Protein AF-A0A9E2GAY0-F1 (afdb_monomer_lite)

pLDDT: mean 70.56, std 16.36, range [30.27, 95.06]

Structure (mmCIF, N/CA/C/O backbone):
data_AF-A0A9E2GAY0-F1
#
_entry.id   AF-A0A9E2GAY0-F1
#
loop_
_atom_site.group_PDB
_atom_site.id
_atom_site.type_symbol
_atom_site.label_atom_id
_atom_site.label_alt_id
_atom_site.label_comp_id
_atom_site.label_asym_id
_atom_site.label_entity_id
_atom_site.label_seq_id
_atom_site.pdbx_PDB_ins_code
_atom_site.Cartn_x
_atom_site.Cartn_y
_atom_site.Cartn_z
_atom_site.occupancy
_atom_site.B_iso_or_equiv
_atom_site.auth_seq_id
_atom_site.auth_comp_id
_atom_site.auth_asym_id
_atom_site.auth_atom_id
_atom_site.pdbx_PDB_model_num
ATOM 1 N N . MET A 1 1 ? -40.288 11.867 34.189 1.00 51.69 1 MET A N 1
ATOM 2 C CA . MET A 1 1 ? -40.201 12.337 32.782 1.00 51.69 1 MET A CA 1
ATOM 3 C C . MET A 1 1 ? -38.768 12.477 32.266 1.00 51.69 1 MET A C 1
ATOM 5 O O . MET A 1 1 ? -38.530 12.032 31.152 1.00 51.69 1 MET A O 1
ATOM 9 N N . LEU A 1 2 ? -37.819 13.026 33.040 1.00 51.88 2 LEU A N 1
ATOM 10 C CA . LEU A 1 2 ? -36.421 13.229 32.604 1.00 51.88 2 LEU A CA 1
ATOM 11 C C . LEU A 1 2 ? -35.740 11.944 32.081 1.00 51.88 2 LEU A C 1
ATOM 13 O O . LEU A 1 2 ? -35.127 11.943 31.021 1.00 51.88 2 LEU A O 1
ATOM 17 N N . TYR A 1 3 ? -35.946 10.828 32.785 1.00 45.91 3 TYR A N 1
ATOM 18 C CA . TYR A 1 3 ? -35.336 9.530 32.476 1.00 45.91 3 TYR A CA 1
ATOM 19 C C . TYR A 1 3 ? -35.768 8.950 31.114 1.00 45.91 3 TYR A C 1
ATOM 21 O O . TYR A 1 3 ? -34.952 8.417 30.373 1.00 45.91 3 TYR A O 1
ATOM 29 N N . ARG A 1 4 ? -37.043 9.127 30.728 1.00 50.12 4 ARG A N 1
ATOM 30 C CA . ARG A 1 4 ? -37.559 8.691 29.415 1.00 50.12 4 ARG A CA 1
ATOM 31 C C . ARG A 1 4 ? -36.952 9.497 28.260 1.00 50.12 4 ARG A C 1
ATOM 33 O O . ARG A 1 4 ? -36.669 8.933 27.208 1.00 50.12 4 ARG A O 1
ATOM 40 N N . ARG A 1 5 ? -36.730 10.802 28.461 1.00 54.16 5 ARG A N 1
ATOM 41 C CA . ARG A 1 5 ? -36.107 11.679 27.455 1.00 54.16 5 ARG A CA 1
ATOM 42 C C . ARG A 1 5 ? -34.636 11.317 27.228 1.00 54.16 5 ARG A C 1
ATOM 44 O O . ARG A 1 5 ? -34.222 11.233 26.080 1.00 54.16 5 ARG A O 1
ATOM 51 N N . LEU A 1 6 ? -33.895 11.007 28.295 1.00 51.06 6 LEU A N 1
ATOM 52 C CA . LEU A 1 6 ? -32.496 10.565 28.212 1.00 51.06 6 LEU A CA 1
ATOM 53 C C . LEU A 1 6 ? -32.336 9.248 27.435 1.00 51.06 6 LEU A C 1
ATOM 55 O O . LEU A 1 6 ? -31.468 9.156 26.575 1.00 51.06 6 LEU A O 1
ATOM 59 N N . ILE A 1 7 ? -33.216 8.266 27.667 1.00 56.69 7 ILE A N 1
ATOM 60 C CA . ILE A 1 7 ? -33.215 6.995 26.916 1.00 56.69 7 ILE A CA 1
ATOM 61 C C . ILE A 1 7 ? -33.512 7.224 25.429 1.00 56.69 7 ILE A C 1
ATOM 63 O O . ILE A 1 7 ? -32.891 6.606 24.572 1.00 56.69 7 ILE A O 1
ATOM 67 N N . THR A 1 8 ? -34.441 8.129 25.113 1.00 60.31 8 THR A N 1
ATOM 68 C CA . THR A 1 8 ? -34.811 8.422 23.719 1.00 60.31 8 THR A CA 1
ATOM 69 C C . THR A 1 8 ? -33.647 9.071 22.970 1.00 60.31 8 THR A C 1
ATOM 71 O O . THR A 1 8 ? -33.322 8.643 21.870 1.00 60.31 8 THR A O 1
ATOM 74 N N . ILE A 1 9 ? -32.974 10.048 23.590 1.00 63.06 9 ILE A N 1
ATOM 75 C CA . ILE A 1 9 ? -31.778 10.698 23.030 1.00 63.06 9 ILE A CA 1
ATOM 76 C C . ILE A 1 9 ? -30.658 9.672 22.822 1.00 63.06 9 ILE A C 1
ATOM 78 O O . ILE A 1 9 ? -30.023 9.665 21.775 1.00 63.06 9 ILE A O 1
ATOM 82 N N . PHE A 1 10 ? -30.457 8.766 23.781 1.00 55.72 10 PHE A N 1
ATOM 83 C CA . PHE A 1 10 ? -29.460 7.701 23.685 1.00 55.72 10 PHE A CA 1
ATOM 84 C C . PHE A 1 10 ? -29.708 6.752 22.503 1.00 55.72 10 PHE A C 1
ATOM 86 O O . PHE A 1 10 ? -28.784 6.481 21.740 1.00 55.72 10 PHE A O 1
ATOM 93 N N . ILE A 1 11 ? -30.952 6.297 22.306 1.00 63.28 11 ILE A N 1
ATOM 94 C CA . ILE A 1 11 ? -31.322 5.455 21.156 1.00 63.28 11 ILE A CA 1
ATOM 95 C C . ILE A 1 11 ? -31.074 6.204 19.842 1.00 63.28 11 ILE A C 1
ATOM 97 O O . ILE A 1 11 ? -30.542 5.626 18.898 1.00 63.28 11 ILE A O 1
ATOM 101 N N . LEU A 1 12 ? -31.414 7.492 19.785 1.00 59.03 12 LEU A N 1
ATOM 102 C CA . LEU A 1 12 ? -31.267 8.320 18.585 1.00 59.03 12 LEU A CA 1
ATOM 103 C C . LEU A 1 12 ? -29.792 8.521 18.208 1.00 59.03 12 LEU A C 1
ATOM 105 O O . LEU A 1 12 ? -29.421 8.347 17.051 1.00 59.03 12 LEU A O 1
ATOM 109 N N . VAL A 1 13 ? -28.944 8.794 19.201 1.00 61.97 13 VAL A N 1
ATOM 110 C CA . VAL A 1 13 ? -27.490 8.906 19.029 1.00 61.97 13 VAL A CA 1
ATOM 111 C C . VAL A 1 13 ? -26.893 7.569 18.573 1.00 61.97 13 VAL A C 1
ATOM 113 O O . VAL A 1 13 ? -26.148 7.545 17.600 1.00 61.97 13 VAL A O 1
ATOM 116 N N . MET A 1 14 ? -27.272 6.442 19.190 1.00 52.50 14 MET A N 1
ATOM 117 C CA . MET A 1 14 ? -26.808 5.106 18.773 1.00 52.50 14 MET A CA 1
ATOM 118 C C . MET A 1 14 ? -27.260 4.719 17.360 1.00 52.50 14 MET A C 1
ATOM 120 O O . MET A 1 14 ? -26.500 4.106 16.617 1.00 52.50 14 MET A O 1
ATOM 124 N N . SER A 1 15 ? -28.471 5.110 16.962 1.00 51.78 15 SER A N 1
ATOM 125 C CA . SER A 1 15 ? -28.989 4.858 15.611 1.00 51.78 15 SER A CA 1
ATOM 126 C C . SER A 1 15 ? -28.208 5.646 14.556 1.00 51.78 15 SER A C 1
ATOM 128 O O . SER A 1 15 ? -27.899 5.115 13.494 1.00 51.78 15 SER A O 1
ATOM 130 N N . PHE A 1 16 ? -27.840 6.893 14.866 1.00 53.59 16 PHE A N 1
ATOM 131 C CA . PHE A 1 16 ? -26.993 7.716 14.003 1.00 53.59 16 PHE A CA 1
ATOM 132 C C . PHE A 1 16 ? -25.594 7.105 13.829 1.00 53.59 16 PHE A C 1
ATOM 134 O O . PHE A 1 16 ? -25.075 7.065 12.717 1.00 53.59 16 PHE A O 1
ATOM 141 N N . PHE A 1 17 ? -25.024 6.545 14.901 1.00 50.19 17 PHE A N 1
ATOM 142 C CA . PHE A 1 17 ? -23.744 5.835 14.838 1.00 50.19 17 PHE A CA 1
ATOM 143 C C . PHE A 1 17 ? -23.795 4.568 13.981 1.00 50.19 17 PHE A C 1
ATOM 145 O O . PHE A 1 17 ? -22.869 4.329 13.217 1.00 50.19 17 PHE A O 1
ATOM 152 N N . LEU A 1 18 ? -24.871 3.782 14.063 1.00 47.06 18 LEU A N 1
ATOM 153 C CA . LEU A 1 18 ? -25.029 2.571 13.248 1.00 47.06 18 LEU A CA 1
ATOM 154 C C . LEU A 1 18 ? -25.220 2.881 11.753 1.00 47.06 18 LEU A C 1
ATOM 156 O O . LEU A 1 18 ? -24.772 2.112 10.909 1.00 47.06 18 LEU A O 1
ATOM 160 N N . LEU A 1 19 ? -25.855 4.009 11.418 1.00 46.28 19 LEU A N 1
ATOM 161 C CA . LEU A 1 19 ? -26.076 4.433 10.029 1.00 46.28 19 LEU A CA 1
ATOM 162 C C . LEU A 1 19 ? -24.838 5.078 9.385 1.00 46.28 19 LEU A C 1
ATOM 164 O O . LEU A 1 19 ? -24.673 4.985 8.173 1.00 46.28 19 LEU A O 1
ATOM 168 N N . GLY A 1 20 ? -23.953 5.694 10.175 1.00 41.88 20 GLY A N 1
ATOM 169 C CA . GLY A 1 20 ? -22.720 6.321 9.682 1.00 41.88 20 GLY A CA 1
ATOM 170 C C . GLY A 1 20 ? -21.659 5.343 9.160 1.00 41.88 20 GLY A C 1
ATOM 171 O O . GLY A 1 20 ? -20.671 5.784 8.586 1.00 41.88 20 GLY A O 1
ATOM 172 N N . ILE A 1 21 ? -21.856 4.033 9.341 1.00 42.34 21 ILE A N 1
ATOM 173 C CA . ILE A 1 21 ? -20.918 2.983 8.913 1.00 42.34 21 ILE A CA 1
ATOM 174 C C . ILE A 1 21 ? -21.314 2.361 7.554 1.00 42.34 21 ILE A C 1
ATOM 176 O O . ILE A 1 21 ? -20.741 1.369 7.102 1.00 42.34 21 ILE A O 1
ATOM 180 N N . LEU A 1 22 ? -22.310 2.925 6.867 1.00 33.06 22 LEU A N 1
ATOM 181 C CA . LEU A 1 22 ? -22.667 2.484 5.521 1.00 33.06 22 LEU A CA 1
ATOM 182 C C . LEU A 1 22 ? -21.546 2.862 4.536 1.00 33.06 22 LEU A C 1
ATOM 184 O O . LEU A 1 22 ? -21.340 4.036 4.251 1.00 33.06 22 LEU A O 1
ATOM 188 N N . LYS A 1 23 ? -20.824 1.824 4.084 1.00 36.50 23 LYS A N 1
ATOM 189 C CA . LYS A 1 23 ? -19.821 1.750 3.004 1.00 36.50 23 LYS A CA 1
ATOM 190 C C . LYS A 1 23 ? -19.608 3.052 2.216 1.00 36.50 23 LYS A C 1
ATOM 192 O O . LYS A 1 23 ? -20.452 3.450 1.415 1.00 36.50 23 LYS A O 1
ATOM 197 N N . VAL A 1 24 ? -18.423 3.640 2.378 1.00 36.09 24 VAL A N 1
ATOM 198 C CA . VAL A 1 24 ? -17.858 4.572 1.397 1.00 36.09 24 VAL A CA 1
ATOM 199 C C . VAL A 1 24 ? -17.470 3.731 0.182 1.00 36.09 24 VAL A C 1
ATOM 201 O O . VAL A 1 24 ? -16.548 2.926 0.263 1.00 36.09 24 VAL A O 1
ATOM 204 N N . ASN A 1 25 ? -18.231 3.844 -0.905 1.00 30.27 25 ASN A N 1
ATOM 205 C CA . ASN A 1 25 ? -17.822 3.301 -2.197 1.00 30.27 25 ASN A CA 1
ATOM 206 C C . ASN A 1 25 ? -16.809 4.263 -2.831 1.00 30.27 25 ASN A C 1
ATOM 208 O O . ASN A 1 25 ? -16.970 5.480 -2.709 1.00 30.27 25 ASN A O 1
ATOM 212 N N . ALA A 1 26 ? -15.794 3.706 -3.490 1.00 34.16 26 ALA A N 1
ATOM 213 C CA . ALA A 1 26 ? -14.803 4.455 -4.252 1.00 34.16 26 ALA A CA 1
ATOM 214 C C . ALA A 1 26 ? -15.500 5.288 -5.352 1.00 34.16 26 ALA A C 1
ATOM 216 O O . ALA A 1 26 ? -16.517 4.867 -5.913 1.00 34.16 26 ALA A O 1
ATOM 217 N N . LEU A 1 27 ? -15.047 6.530 -5.538 1.00 33.00 27 LEU A N 1
ATOM 218 C CA . LEU A 1 27 ? -15.767 7.607 -6.234 1.00 33.00 27 LEU A CA 1
ATOM 219 C C . LEU A 1 27 ? -14.969 8.199 -7.407 1.00 33.00 27 LEU A C 1
ATOM 221 O O . LEU A 1 27 ? -15.455 9.168 -7.997 1.00 33.00 27 LEU A O 1
ATOM 225 N N . SER A 1 28 ? -13.781 7.680 -7.743 1.00 40.59 28 SER A N 1
ATOM 226 C CA . SER A 1 28 ? -12.964 8.254 -8.817 1.00 40.59 28 SER A CA 1
ATOM 227 C C . SER A 1 28 ? -12.887 7.344 -10.047 1.00 40.59 28 SER A C 1
ATOM 229 O O . SER A 1 28 ? -13.104 6.139 -10.004 1.00 40.59 28 SER A O 1
ATOM 231 N N . TRP A 1 29 ? -12.667 7.980 -11.194 1.00 39.50 29 TRP A N 1
ATOM 232 C CA . TRP A 1 29 ? -12.460 7.343 -12.495 1.00 39.50 29 TRP A CA 1
ATOM 233 C C . TRP A 1 29 ? -11.067 6.703 -12.600 1.00 39.50 29 TRP A C 1
ATOM 235 O O . TRP A 1 29 ? -10.812 5.956 -13.539 1.00 39.50 29 TRP A O 1
ATOM 245 N N . GLU A 1 30 ? -10.178 6.998 -11.649 1.00 40.22 30 GLU A N 1
ATOM 246 C CA . GLU A 1 30 ? -8.824 6.452 -11.586 1.00 40.22 30 GLU A CA 1
ATOM 247 C C . GLU A 1 30 ? -8.846 4.998 -11.072 1.00 40.22 30 GLU A C 1
ATOM 249 O O . GLU A 1 30 ? -8.009 4.204 -11.487 1.00 40.22 30 GLU A O 1
ATOM 254 N N . ASP A 1 31 ? -9.886 4.615 -10.312 1.00 40.69 31 ASP A N 1
ATOM 255 C CA . ASP A 1 31 ? -10.190 3.240 -9.859 1.00 40.69 31 ASP A CA 1
ATOM 256 C C . ASP A 1 31 ? -10.615 2.287 -11.017 1.00 40.69 31 ASP A C 1
ATOM 258 O O . ASP A 1 31 ? -11.036 1.150 -10.800 1.00 40.69 31 ASP A O 1
ATOM 262 N N . SER A 1 32 ? -10.604 2.770 -12.269 1.00 40.16 32 SER A N 1
ATOM 263 C CA . SER A 1 32 ? -11.084 2.071 -13.475 1.00 40.16 32 SER A CA 1
ATOM 264 C C . SER A 1 32 ? -9.973 1.751 -14.486 1.00 40.16 32 SER A C 1
ATOM 266 O O . SER A 1 32 ? -10.277 1.189 -15.545 1.00 40.16 32 SER A O 1
ATOM 268 N N . LEU A 1 33 ? -8.721 2.135 -14.222 1.00 51.09 33 LEU A N 1
ATOM 269 C CA . LEU A 1 33 ? -7.605 1.867 -15.133 1.00 51.09 33 LEU A CA 1
ATOM 270 C C . LEU A 1 33 ? -7.107 0.430 -14.933 1.00 51.09 33 LEU A C 1
ATOM 272 O O . LEU A 1 33 ? -6.861 -0.002 -13.809 1.00 51.09 33 LEU A O 1
ATOM 276 N N . GLY A 1 34 ? -7.016 -0.331 -16.022 1.00 60.28 34 GLY A N 1
ATOM 277 C CA . GLY A 1 34 ? -6.565 -1.718 -15.983 1.00 60.28 34 GLY A CA 1
ATOM 278 C C . GLY A 1 34 ? -5.049 -1.766 -16.107 1.00 60.28 34 GLY A C 1
ATOM 279 O O . GLY A 1 34 ? -4.517 -1.416 -17.152 1.00 60.28 34 GLY A O 1
ATOM 280 N N . GLY A 1 35 ? -4.347 -2.210 -15.067 1.00 75.69 35 GLY A N 1
ATOM 281 C CA . GLY A 1 35 ? -2.884 -2.276 -15.071 1.00 75.69 35 GLY A CA 1
ATOM 282 C C . GLY A 1 35 ? -2.243 -1.460 -13.951 1.00 75.69 35 GLY A C 1
ATOM 283 O O . GLY A 1 35 ? -2.854 -1.191 -12.920 1.00 75.69 35 GLY A O 1
ATOM 284 N N . ILE A 1 36 ? -0.987 -1.063 -14.160 1.00 83.88 36 ILE A N 1
ATOM 285 C CA . ILE A 1 36 ? -0.199 -0.225 -13.250 1.00 83.88 36 ILE A CA 1
ATOM 286 C C . ILE A 1 36 ? -0.073 1.181 -13.854 1.00 83.88 36 ILE A C 1
ATOM 288 O O . ILE A 1 36 ? 0.743 1.380 -14.762 1.00 83.88 36 ILE A O 1
ATOM 292 N N . PRO A 1 37 ? -0.862 2.164 -13.380 1.00 83.56 37 PRO A N 1
ATOM 293 C CA . PRO A 1 37 ? -0.797 3.533 -13.875 1.00 83.56 37 PRO A CA 1
ATOM 294 C C . PRO A 1 37 ? 0.318 4.345 -13.197 1.00 83.56 37 PRO A C 1
ATOM 296 O O . PRO A 1 37 ? 0.505 4.298 -11.979 1.00 83.56 37 PRO A O 1
ATOM 299 N N . VAL A 1 38 ? 1.018 5.161 -13.985 1.00 83.69 38 VAL A N 1
ATOM 300 C CA . VAL A 1 38 ? 1.992 6.163 -13.533 1.00 83.69 38 VAL A CA 1
ATOM 301 C C . VAL A 1 38 ? 1.569 7.535 -14.040 1.00 83.69 38 VAL A C 1
ATOM 303 O O . VAL A 1 38 ? 1.634 7.811 -15.236 1.00 83.69 38 VAL A O 1
ATOM 306 N N . ILE A 1 39 ? 1.151 8.408 -13.131 1.00 83.50 39 ILE A N 1
ATOM 307 C CA . ILE A 1 39 ? 0.637 9.746 -13.416 1.00 83.50 39 ILE A CA 1
ATOM 308 C C . ILE A 1 39 ? 1.794 10.749 -13.486 1.00 83.50 39 ILE A C 1
ATOM 310 O O . ILE A 1 39 ? 2.576 10.912 -12.555 1.00 83.50 39 ILE A O 1
ATOM 314 N N . ILE A 1 40 ? 1.882 11.480 -14.586 1.00 82.56 40 ILE A N 1
ATOM 315 C CA . ILE A 1 40 ? 2.839 12.554 -14.829 1.00 82.56 40 ILE A CA 1
ATOM 316 C C . ILE A 1 40 ? 2.267 13.863 -14.275 1.00 82.56 40 ILE A C 1
ATOM 318 O O . ILE A 1 40 ? 1.349 14.450 -14.851 1.00 82.56 40 ILE A O 1
ATOM 322 N N . THR A 1 41 ? 2.828 14.357 -13.173 1.00 79.19 41 THR A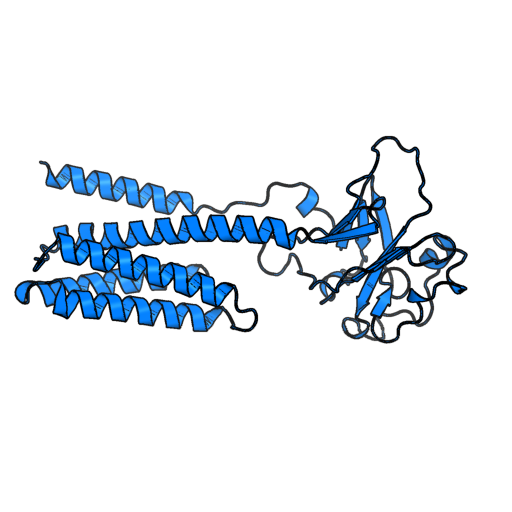 N 1
ATOM 323 C CA . THR A 1 41 ? 2.279 15.506 -12.422 1.00 79.19 41 THR A CA 1
ATOM 324 C C . THR A 1 41 ? 2.393 16.838 -13.159 1.00 79.19 41 THR A C 1
ATOM 326 O O . THR A 1 41 ? 1.545 17.712 -12.996 1.00 79.19 41 THR A O 1
ATOM 329 N N . ASN A 1 42 ? 3.419 16.985 -13.997 1.00 72.12 42 ASN A N 1
ATOM 330 C CA . ASN A 1 42 ? 3.733 18.220 -14.722 1.00 72.12 42 ASN A CA 1
ATOM 331 C C . ASN A 1 42 ? 3.385 18.155 -16.213 1.00 72.12 42 ASN A C 1
ATOM 333 O O . ASN A 1 42 ? 3.956 18.869 -17.036 1.00 72.12 42 ASN A O 1
ATOM 337 N N . CYS A 1 43 ? 2.452 17.286 -16.577 1.00 69.81 43 CYS A N 1
ATOM 338 C CA . CYS A 1 43 ? 2.005 17.154 -17.949 1.00 69.81 43 CYS A CA 1
ATOM 339 C C . CYS A 1 43 ? 1.219 18.402 -18.390 1.00 69.81 43 CYS A C 1
ATOM 341 O O . CYS A 1 43 ? 0.187 18.757 -17.818 1.00 69.81 43 CYS A O 1
ATOM 343 N N . LEU A 1 44 ? 1.714 19.091 -19.420 1.00 60.31 44 LEU A N 1
ATOM 344 C CA . LEU A 1 44 ? 0.989 20.184 -20.059 1.00 60.31 44 LEU A CA 1
ATOM 345 C C . LEU A 1 44 ? -0.093 19.583 -20.964 1.00 60.31 44 LEU A C 1
ATOM 347 O O . LEU A 1 44 ? 0.209 18.933 -21.961 1.00 60.31 44 LEU A O 1
ATOM 351 N N . SER A 1 45 ? -1.361 19.850 -20.648 1.00 52.06 45 SER A N 1
ATOM 352 C CA . SER A 1 45 ? -2.557 19.358 -21.356 1.00 52.06 45 SER A CA 1
ATOM 353 C C . SER A 1 45 ? -2.671 19.774 -22.834 1.00 52.06 45 SER A C 1
ATOM 355 O O . SER A 1 45 ? -3.597 19.359 -23.524 1.00 52.06 45 SER A O 1
ATOM 357 N N . ASN A 1 46 ? -1.716 20.552 -23.347 1.00 45.06 46 ASN A N 1
ATOM 358 C CA . ASN A 1 46 ? -1.639 20.993 -24.734 1.00 45.06 46 ASN A CA 1
ATOM 359 C C . ASN A 1 46 ? -0.312 20.556 -25.365 1.00 45.06 46 ASN A C 1
ATOM 361 O O . ASN A 1 46 ? 0.536 21.407 -25.583 1.00 45.06 46 ASN A O 1
ATOM 365 N N . GLY A 1 47 ? -0.136 19.256 -25.631 1.00 43.41 47 GLY A N 1
ATOM 366 C CA . GLY A 1 47 ? 0.638 18.655 -26.740 1.00 43.41 47 GLY A CA 1
ATOM 367 C C . GLY A 1 47 ? 1.984 19.239 -27.215 1.00 43.41 47 GLY A C 1
ATOM 368 O O . GLY A 1 47 ? 2.420 18.879 -28.303 1.00 43.41 47 GLY A O 1
ATOM 369 N N . SER A 1 48 ? 2.644 20.128 -26.481 1.00 42.00 48 SER A N 1
ATOM 370 C CA . SER A 1 48 ? 3.882 20.788 -26.891 1.00 42.00 48 SER A CA 1
ATOM 371 C C . SER A 1 48 ? 4.771 21.002 -25.673 1.00 42.00 48 SER A C 1
ATOM 373 O O . SER A 1 48 ? 4.767 22.061 -25.052 1.00 42.00 48 SER A O 1
ATOM 375 N N . ASP A 1 49 ? 5.426 19.923 -25.275 1.00 44.25 49 ASP A N 1
ATOM 376 C CA . ASP A 1 49 ? 6.876 19.870 -25.115 1.00 44.25 49 ASP A CA 1
ATOM 377 C C . ASP A 1 49 ? 7.207 18.401 -24.830 1.00 44.25 49 ASP A C 1
ATOM 379 O O . ASP A 1 49 ? 7.073 17.906 -23.710 1.00 44.25 49 ASP A O 1
ATOM 383 N N . GLU A 1 50 ? 7.556 17.676 -25.899 1.00 53.84 50 GLU A N 1
ATOM 384 C CA . GLU A 1 50 ? 8.266 16.398 -25.824 1.00 53.84 50 GLU A CA 1
ATOM 385 C C . GLU A 1 50 ? 9.619 16.673 -25.167 1.00 53.84 50 GLU A C 1
ATOM 387 O O . GLU A 1 50 ? 10.634 16.882 -25.830 1.00 53.84 50 GLU A O 1
ATOM 392 N N . GLN A 1 51 ? 9.641 16.722 -23.839 1.00 62.72 51 GLN A N 1
ATOM 393 C CA . GLN A 1 51 ? 10.877 16.400 -23.157 1.00 62.72 51 GLN A CA 1
ATOM 394 C C . GLN A 1 51 ? 11.212 14.958 -23.538 1.00 62.72 51 GLN A C 1
ATOM 396 O O . GLN A 1 51 ? 10.347 14.082 -23.458 1.00 62.72 51 GLN A O 1
ATOM 401 N N . ASP A 1 52 ? 12.446 14.740 -23.990 1.00 76.94 52 ASP A N 1
ATOM 402 C CA . ASP A 1 52 ? 13.001 13.419 -24.271 1.00 76.94 52 ASP A CA 1
ATOM 403 C C . ASP A 1 52 ? 13.230 12.661 -22.956 1.00 76.94 52 ASP A C 1
ATOM 405 O O . ASP A 1 52 ? 14.355 12.433 -22.525 1.00 76.94 52 ASP A O 1
ATOM 409 N N . ILE A 1 53 ? 12.139 12.404 -22.241 1.00 82.62 53 ILE A N 1
ATOM 410 C CA . ILE A 1 53 ? 12.122 11.822 -20.913 1.00 82.62 53 ILE A CA 1
ATOM 411 C C . ILE A 1 53 ? 10.990 10.806 -20.871 1.00 82.62 53 ILE A C 1
ATOM 413 O O . ILE A 1 53 ? 9.808 11.118 -21.048 1.00 82.62 53 ILE A O 1
ATOM 417 N N . HIS A 1 54 ? 11.379 9.583 -20.564 1.00 87.31 54 HIS A N 1
ATOM 418 C CA . HIS A 1 54 ? 10.539 8.410 -20.467 1.00 87.31 54 HIS A CA 1
ATOM 419 C C . HIS A 1 54 ? 10.549 7.903 -19.033 1.00 87.31 54 HIS A C 1
ATOM 421 O O . HIS A 1 54 ? 11.472 8.166 -18.259 1.00 87.31 54 HIS A O 1
ATOM 427 N N . VAL A 1 55 ? 9.506 7.165 -18.682 1.00 89.44 55 VAL A N 1
ATOM 428 C CA . VAL A 1 55 ? 9.441 6.416 -17.430 1.00 89.44 55 VAL A CA 1
ATOM 429 C C . VAL A 1 55 ? 9.400 4.950 -17.812 1.00 89.44 55 VAL A C 1
ATOM 431 O O . VAL A 1 55 ? 8.633 4.615 -18.702 1.00 89.44 55 VAL A O 1
ATOM 434 N N . GLU A 1 56 ? 10.194 4.111 -17.157 1.00 92.31 56 GLU A N 1
ATOM 435 C CA . GLU A 1 56 ? 10.185 2.652 -17.293 1.00 92.31 56 GLU A CA 1
ATOM 436 C C . GLU A 1 56 ? 9.713 2.013 -15.985 1.00 92.31 56 GLU A C 1
ATOM 438 O O . GLU A 1 56 ? 10.095 2.464 -14.898 1.00 92.31 56 GLU A O 1
ATOM 443 N N . LEU A 1 57 ? 8.919 0.945 -16.088 1.00 93.31 57 LEU A N 1
ATOM 444 C CA . LEU A 1 57 ? 8.491 0.126 -14.956 1.00 93.31 57 LEU A CA 1
ATOM 445 C C . LEU A 1 57 ? 9.387 -1.113 -14.826 1.00 93.31 57 LEU A C 1
ATOM 447 O O . LEU A 1 57 ? 9.352 -2.018 -15.659 1.00 93.31 57 LEU A O 1
ATOM 451 N N . MET A 1 58 ? 10.133 -1.184 -13.728 1.00 95.06 58 MET A N 1
ATOM 452 C CA . MET A 1 58 ? 10.944 -2.333 -13.338 1.00 95.06 58 MET A CA 1
ATOM 453 C C . MET A 1 58 ? 10.207 -3.179 -12.296 1.00 95.06 58 MET A C 1
ATOM 455 O O . MET A 1 58 ? 9.655 -2.654 -11.325 1.00 95.06 58 MET A O 1
ATOM 459 N N . VAL A 1 59 ? 10.237 -4.494 -12.483 1.00 93.81 59 VAL A N 1
ATOM 460 C CA . VAL A 1 59 ? 9.573 -5.502 -11.642 1.00 93.81 59 VAL A CA 1
ATOM 461 C C . VAL A 1 59 ? 10.553 -6.610 -11.276 1.00 93.81 59 VAL A C 1
ATOM 463 O O . VAL A 1 59 ? 11.570 -6.792 -11.949 1.00 93.81 59 VAL A O 1
ATOM 466 N N . LEU A 1 60 ? 10.266 -7.377 -10.226 1.00 93.44 60 LEU A N 1
ATOM 467 C CA . LEU A 1 60 ? 11.113 -8.510 -9.866 1.00 93.44 60 LEU A CA 1
ATOM 468 C C . LEU A 1 60 ? 10.933 -9.653 -10.860 1.00 93.44 60 LEU A C 1
ATOM 470 O O . LEU A 1 60 ? 9.825 -10.121 -11.111 1.00 93.44 60 LEU A O 1
ATOM 474 N N . LYS A 1 61 ? 12.046 -10.189 -11.360 1.00 92.88 61 LYS A N 1
ATOM 475 C CA . LYS A 1 61 ? 12.032 -11.378 -12.217 1.00 92.88 61 LYS A CA 1
ATOM 476 C C . LYS A 1 61 ? 11.412 -12.591 -11.517 1.00 92.88 61 LYS A C 1
ATOM 478 O O . LYS A 1 61 ? 10.825 -13.441 -12.174 1.00 92.88 61 LYS A O 1
ATOM 483 N N . SER A 1 62 ? 11.555 -12.672 -10.192 1.00 92.69 62 SER A N 1
ATOM 484 C CA . SER A 1 62 ? 11.020 -13.757 -9.362 1.00 92.69 62 SER A CA 1
ATOM 485 C C . SER A 1 62 ? 9.500 -13.761 -9.227 1.00 92.69 62 SER A C 1
ATOM 487 O O . SER A 1 62 ? 8.964 -14.775 -8.785 1.00 92.69 62 SER A O 1
ATOM 489 N N . ASP A 1 63 ? 8.829 -12.657 -9.565 1.00 89.50 63 ASP A N 1
ATOM 490 C CA . ASP A 1 63 ? 7.365 -12.570 -9.514 1.00 89.50 63 ASP A CA 1
ATOM 491 C C . ASP A 1 63 ? 6.709 -13.356 -10.664 1.00 89.50 63 ASP A C 1
ATOM 493 O O . ASP A 1 63 ? 5.524 -13.655 -10.593 1.00 89.50 63 ASP A O 1
ATOM 497 N N . PHE A 1 64 ? 7.484 -13.753 -11.682 1.00 90.00 64 PHE A N 1
ATOM 498 C CA . PHE A 1 64 ? 6.992 -14.436 -12.876 1.00 90.00 64 PHE A CA 1
ATOM 499 C C . PHE A 1 64 ? 7.621 -15.816 -13.052 1.00 90.00 64 PHE A C 1
ATOM 501 O O . PHE A 1 64 ? 8.789 -16.067 -12.731 1.00 90.00 64 PHE A O 1
ATOM 508 N N . SER A 1 65 ? 6.856 -16.718 -13.648 1.00 88.44 65 SER A N 1
ATOM 509 C CA . SER A 1 65 ? 7.370 -17.983 -14.158 1.00 88.44 65 SER A CA 1
ATOM 510 C C . SER A 1 65 ? 8.194 -17.779 -15.440 1.00 88.44 65 SER A C 1
ATOM 512 O O . SER A 1 65 ? 8.027 -16.820 -16.193 1.00 88.44 65 SER A O 1
ATOM 514 N N . ASN A 1 66 ? 9.113 -18.708 -15.729 1.00 85.31 66 ASN A N 1
ATOM 515 C CA . ASN A 1 66 ? 9.976 -18.605 -16.915 1.00 85.31 66 ASN A CA 1
ATOM 516 C C . ASN A 1 66 ? 9.188 -18.612 -18.238 1.00 85.31 66 ASN A C 1
ATOM 518 O O . ASN A 1 66 ? 9.693 -18.130 -19.251 1.00 85.31 66 ASN A O 1
ATOM 522 N N . ASP A 1 67 ? 7.990 -19.191 -18.263 1.00 88.38 67 ASP A N 1
ATOM 523 C CA . ASP A 1 67 ? 7.109 -19.216 -19.425 1.00 88.38 67 ASP A CA 1
ATOM 524 C C . ASP A 1 67 ? 6.288 -17.934 -19.608 1.00 88.38 67 ASP A C 1
ATOM 526 O O . ASP A 1 67 ? 5.827 -17.698 -20.725 1.00 88.38 67 ASP A O 1
ATOM 530 N N . GLU A 1 68 ? 6.199 -17.064 -18.604 1.00 90.06 68 GLU A N 1
ATOM 531 C CA . GLU A 1 68 ? 5.614 -15.714 -18.705 1.00 90.06 68 GLU A CA 1
ATOM 532 C C . GLU A 1 68 ? 6.649 -14.661 -19.140 1.00 90.06 68 GLU A C 1
ATOM 534 O O . GLU A 1 68 ? 6.297 -13.578 -19.611 1.00 90.06 68 GLU A O 1
ATOM 539 N N . LEU A 1 69 ? 7.939 -15.000 -19.059 1.00 90.38 69 LEU A N 1
ATOM 540 C CA . LEU A 1 69 ? 9.046 -14.131 -19.443 1.00 90.38 69 LEU A CA 1
ATOM 541 C C . LEU A 1 69 ? 9.553 -14.418 -20.859 1.00 90.38 69 LEU A C 1
ATOM 543 O O . LEU A 1 69 ? 9.668 -15.558 -21.319 1.00 90.38 69 LEU A O 1
ATOM 547 N N . SER A 1 70 ? 9.903 -13.353 -21.565 1.00 88.38 70 SER A N 1
ATOM 548 C CA . SER A 1 70 ? 10.589 -13.410 -22.850 1.00 88.38 70 SER A CA 1
ATOM 549 C C . SER A 1 70 ? 12.092 -13.558 -22.627 1.00 88.38 70 SER A C 1
ATOM 551 O O . SER A 1 70 ? 12.696 -12.848 -21.829 1.00 88.38 70 SER A O 1
ATOM 553 N N . THR A 1 71 ? 12.733 -14.455 -23.377 1.00 84.81 71 THR A N 1
ATOM 554 C CA . THR A 1 71 ? 14.197 -14.642 -23.334 1.00 84.81 71 THR A CA 1
ATOM 555 C C . THR A 1 71 ? 14.966 -13.533 -24.056 1.00 84.81 71 THR A C 1
ATOM 557 O O . THR A 1 71 ? 16.191 -13.483 -24.000 1.00 84.81 71 THR A O 1
ATOM 560 N N . THR A 1 72 ? 14.255 -12.675 -24.782 1.00 89.31 72 THR A N 1
ATOM 561 C CA . THR A 1 72 ? 14.771 -11.517 -25.513 1.00 89.31 72 THR A CA 1
ATOM 562 C C . THR A 1 72 ? 13.791 -10.363 -25.355 1.00 89.31 72 THR A C 1
ATOM 564 O O . THR A 1 72 ? 12.592 -10.614 -25.248 1.00 89.31 72 THR A O 1
ATOM 567 N N . ILE A 1 73 ? 14.284 -9.125 -25.431 1.00 90.44 73 ILE A N 1
ATOM 568 C CA . ILE A 1 73 ? 13.445 -7.918 -25.461 1.00 90.44 73 ILE A CA 1
ATOM 569 C C . ILE A 1 73 ? 12.400 -8.049 -26.576 1.00 90.44 73 ILE A C 1
ATOM 571 O O . ILE A 1 73 ? 12.748 -8.430 -27.704 1.00 90.44 73 ILE A O 1
ATOM 575 N N . ASN A 1 74 ? 11.135 -7.774 -26.258 1.00 88.81 74 ASN A N 1
ATOM 576 C CA . ASN A 1 74 ? 10.044 -7.891 -27.219 1.00 88.81 74 ASN A CA 1
ATOM 577 C C . ASN A 1 74 ? 10.108 -6.803 -28.310 1.00 88.81 74 ASN A C 1
ATOM 579 O O . ASN A 1 74 ? 10.733 -5.757 -28.151 1.00 88.81 74 ASN A O 1
ATOM 583 N N . GLU A 1 75 ? 9.479 -7.065 -29.457 1.00 89.62 75 GLU A N 1
ATOM 584 C CA . GLU A 1 75 ? 9.571 -6.179 -30.628 1.00 89.62 75 GLU A CA 1
ATOM 585 C C . GLU A 1 75 ? 8.893 -4.821 -30.416 1.00 89.62 75 GLU A C 1
ATOM 587 O O . GLU A 1 75 ? 9.355 -3.821 -30.960 1.00 89.62 75 GLU A O 1
ATOM 592 N N . ASN A 1 76 ? 7.832 -4.757 -29.607 1.00 87.69 76 ASN A N 1
ATOM 593 C CA . ASN A 1 76 ? 7.148 -3.497 -29.317 1.00 87.69 76 ASN A CA 1
ATOM 594 C C . ASN A 1 76 ? 8.086 -2.534 -28.587 1.00 87.69 76 ASN A C 1
ATOM 596 O O . ASN A 1 76 ? 8.230 -1.393 -29.019 1.00 87.69 76 ASN A O 1
ATOM 600 N N . TYR A 1 77 ? 8.812 -3.021 -27.579 1.00 90.50 77 TYR A N 1
ATOM 601 C CA . TYR A 1 77 ? 9.829 -2.246 -26.879 1.00 90.50 77 TYR A CA 1
ATOM 602 C C . TYR A 1 77 ? 10.919 -1.745 -27.831 1.00 90.50 77 TYR A C 1
ATOM 604 O O . TYR A 1 77 ? 11.244 -0.563 -27.818 1.00 90.50 77 TYR A O 1
ATOM 612 N N . LYS A 1 78 ? 11.455 -2.609 -28.708 1.00 91.81 78 LYS A N 1
ATOM 613 C CA . LYS A 1 78 ? 12.493 -2.212 -29.683 1.00 91.81 78 LYS A CA 1
ATOM 614 C C . LYS A 1 78 ? 12.015 -1.129 -30.646 1.00 91.81 78 LYS A C 1
ATOM 616 O O . LYS A 1 78 ? 12.793 -0.261 -31.029 1.00 91.81 78 LYS A O 1
ATOM 621 N N . ASN A 1 79 ? 10.749 -1.199 -31.050 1.00 88.94 79 ASN A N 1
ATOM 622 C CA . ASN A 1 79 ? 10.145 -0.211 -31.936 1.00 88.94 79 ASN A CA 1
ATOM 623 C C . ASN A 1 79 ? 9.904 1.123 -31.218 1.00 88.94 79 ASN A C 1
ATOM 625 O O . ASN A 1 79 ? 10.049 2.172 -31.840 1.00 88.94 79 ASN A O 1
ATOM 629 N N . THR A 1 80 ? 9.548 1.088 -29.930 1.00 86.81 80 THR A N 1
ATOM 630 C CA . THR A 1 80 ? 9.382 2.288 -29.098 1.00 86.81 80 THR A CA 1
ATOM 631 C C . THR A 1 80 ? 10.729 2.932 -28.759 1.00 86.81 80 THR A C 1
ATOM 633 O O . THR A 1 80 ? 10.843 4.153 -28.806 1.00 86.81 80 THR A O 1
ATOM 636 N N . TYR A 1 81 ? 11.750 2.121 -28.477 1.00 89.50 81 TYR A N 1
ATOM 637 C CA . TYR A 1 81 ? 13.069 2.547 -28.012 1.00 89.50 81 TYR A CA 1
ATOM 638 C C . TYR A 1 81 ? 14.181 1.962 -28.896 1.00 89.50 81 TYR A C 1
ATOM 640 O O . TYR A 1 81 ? 14.792 0.955 -28.535 1.00 89.50 81 TYR A O 1
ATOM 648 N N . PRO A 1 82 ? 14.483 2.568 -30.060 1.00 87.62 82 PRO A N 1
ATOM 649 C CA . PRO A 1 82 ? 15.435 2.010 -31.026 1.00 87.62 82 PRO A CA 1
ATOM 650 C C . PRO A 1 82 ? 16.863 1.855 -30.489 1.00 87.62 82 PRO A C 1
ATOM 652 O O . PRO A 1 82 ? 17.615 1.003 -30.964 1.00 87.62 82 PRO A O 1
ATOM 655 N N . GLU A 1 83 ? 17.235 2.660 -29.493 1.00 89.31 83 GLU A N 1
ATOM 656 C CA . GLU A 1 83 ? 18.565 2.653 -28.881 1.00 89.31 83 GLU A CA 1
ATOM 657 C C . GLU A 1 83 ? 18.677 1.711 -27.675 1.00 89.31 83 GLU A C 1
ATOM 659 O O . GLU A 1 83 ? 19.718 1.678 -27.033 1.00 89.31 83 GLU A O 1
ATOM 664 N N . TYR A 1 84 ? 17.671 0.868 -27.405 1.00 89.94 84 TYR A N 1
ATOM 665 C CA . TYR A 1 84 ? 17.608 -0.013 -26.226 1.00 89.94 84 TYR A CA 1
ATOM 666 C C . TYR A 1 84 ? 18.891 -0.804 -25.905 1.00 89.94 84 TYR A C 1
ATOM 668 O O . TYR A 1 84 ? 19.121 -1.189 -24.761 1.00 89.94 84 TYR A O 1
ATOM 676 N N . ALA A 1 85 ? 19.732 -1.087 -26.902 1.00 88.75 85 ALA A N 1
ATOM 677 C CA . ALA A 1 85 ? 20.996 -1.790 -26.714 1.00 88.75 85 ALA A CA 1
ATOM 678 C C . ALA A 1 85 ? 22.022 -1.009 -25.863 1.00 88.75 85 ALA A C 1
ATOM 680 O O . ALA A 1 85 ? 22.911 -1.638 -25.285 1.00 88.75 85 ALA A O 1
ATOM 681 N N . SER A 1 86 ? 21.926 0.324 -25.776 1.00 86.56 86 SER A N 1
ATOM 682 C CA . SER A 1 86 ? 22.772 1.158 -24.906 1.00 86.56 86 SER A CA 1
ATOM 683 C C . SER A 1 86 ? 22.253 1.246 -23.467 1.00 86.56 86 SER A C 1
ATOM 685 O O . SER A 1 86 ? 22.972 1.727 -22.590 1.00 86.56 86 SER A O 1
ATOM 687 N N . TYR A 1 87 ? 21.032 0.774 -23.196 1.00 91.94 87 TYR A N 1
ATOM 688 C CA . TYR A 1 87 ? 20.343 1.042 -21.938 1.00 91.94 87 TYR A CA 1
ATOM 689 C C . TYR A 1 87 ? 20.877 0.139 -20.827 1.00 91.94 87 TYR A C 1
ATOM 691 O O . TYR A 1 87 ? 20.680 -1.079 -20.816 1.00 91.94 87 TYR A O 1
ATOM 699 N N . THR A 1 88 ? 21.554 0.743 -19.855 1.00 88.38 88 THR A N 1
ATOM 700 C CA . THR A 1 88 ? 22.208 0.017 -18.755 1.00 88.38 88 THR A CA 1
ATOM 701 C C . THR A 1 88 ? 21.210 -0.610 -17.784 1.00 88.38 88 THR A C 1
ATOM 703 O O . THR A 1 88 ? 21.474 -1.681 -17.243 1.00 88.38 88 THR A O 1
ATOM 706 N N . HIS A 1 89 ? 20.038 0.003 -17.605 1.00 87.56 89 HIS A N 1
ATOM 707 C CA . HIS A 1 89 ? 18.986 -0.500 -16.721 1.00 87.56 89 HIS A CA 1
ATOM 708 C C . HIS A 1 89 ? 18.332 -1.803 -17.213 1.00 87.56 89 HIS A C 1
ATOM 710 O O . HIS A 1 89 ? 17.661 -2.470 -16.438 1.00 87.56 89 HIS A O 1
ATOM 716 N N . LEU A 1 90 ? 18.550 -2.205 -18.472 1.00 90.25 90 LEU A N 1
ATOM 717 C CA . LEU A 1 90 ? 18.065 -3.484 -19.009 1.00 90.25 90 LEU A CA 1
ATOM 718 C C . LEU A 1 90 ? 19.010 -4.665 -18.727 1.00 90.25 90 LEU A C 1
ATOM 720 O O . LEU A 1 90 ? 18.701 -5.792 -19.117 1.00 90.25 90 LEU A O 1
ATOM 724 N N . GLN A 1 91 ? 20.161 -4.413 -18.094 1.00 83.38 91 GLN A N 1
ATOM 725 C CA . GLN A 1 91 ? 21.203 -5.409 -17.804 1.00 83.38 91 GLN A CA 1
ATOM 726 C C . GLN A 1 91 ? 21.147 -5.940 -16.360 1.00 83.38 91 GLN A C 1
ATOM 728 O O . GLN A 1 91 ? 22.085 -6.592 -15.906 1.00 83.38 91 GLN A O 1
ATOM 733 N N . THR A 1 92 ? 20.086 -5.635 -15.614 1.00 74.25 92 THR A N 1
ATOM 734 C CA . THR A 1 92 ? 19.899 -6.077 -14.228 1.00 74.25 92 THR A CA 1
ATOM 735 C C . THR A 1 92 ? 19.400 -7.525 -14.160 1.00 74.25 92 THR A C 1
ATOM 737 O O . THR A 1 92 ? 18.525 -7.924 -14.923 1.00 74.25 92 THR A O 1
ATOM 740 N N . ASP A 1 93 ? 19.960 -8.323 -13.240 1.00 74.88 93 ASP A N 1
ATOM 741 C CA . ASP A 1 93 ? 19.646 -9.760 -13.125 1.00 74.88 93 ASP A CA 1
ATOM 742 C C . ASP A 1 93 ? 18.379 -10.050 -12.295 1.00 74.88 93 ASP A C 1
ATOM 744 O O . ASP A 1 93 ? 17.642 -10.993 -12.603 1.00 74.88 93 ASP A O 1
ATOM 748 N N . ASP A 1 94 ? 18.126 -9.240 -11.259 1.00 88.31 94 ASP A N 1
ATOM 749 C CA . ASP A 1 94 ? 17.025 -9.440 -10.301 1.00 88.31 94 ASP A CA 1
ATOM 750 C C . ASP A 1 94 ? 15.749 -8.675 -10.692 1.00 88.31 94 ASP A C 1
ATOM 752 O O . ASP A 1 94 ? 14.635 -9.180 -10.538 1.00 88.31 94 ASP A O 1
ATOM 756 N N . GLU A 1 95 ? 15.915 -7.461 -11.220 1.00 91.81 95 GLU A N 1
ATOM 757 C CA . GLU A 1 95 ? 14.836 -6.603 -11.710 1.00 91.81 95 GLU A CA 1
ATOM 758 C C . GLU A 1 95 ? 14.850 -6.593 -13.239 1.00 91.81 95 GLU A C 1
ATOM 760 O O . GLU A 1 95 ? 15.911 -6.520 -13.856 1.00 91.81 95 GLU A O 1
ATOM 765 N N . ILE A 1 96 ? 13.678 -6.651 -13.859 1.00 93.88 96 ILE A N 1
ATOM 766 C CA . ILE A 1 96 ? 13.515 -6.609 -15.312 1.00 93.88 96 ILE A CA 1
ATOM 767 C C . ILE A 1 96 ? 12.498 -5.536 -15.684 1.00 93.88 96 ILE A C 1
ATOM 769 O O . ILE A 1 96 ? 11.559 -5.275 -14.934 1.00 93.88 96 ILE A O 1
ATOM 773 N N . SER A 1 97 ? 12.666 -4.931 -16.857 1.00 94.56 97 SER A N 1
ATOM 774 C CA . SER A 1 97 ? 11.640 -4.056 -17.427 1.00 94.56 97 SER A CA 1
ATOM 775 C C . SER A 1 97 ? 10.383 -4.876 -17.731 1.00 94.56 97 SER A C 1
ATOM 777 O O . SER A 1 97 ? 10.442 -5.883 -18.451 1.00 94.56 97 SER A O 1
ATOM 779 N N . TYR A 1 98 ? 9.248 -4.434 -17.186 1.00 93.38 98 TYR A N 1
ATOM 780 C CA . TYR A 1 98 ? 7.948 -5.058 -17.411 1.00 93.38 98 TYR A CA 1
ATOM 781 C C . TYR A 1 98 ? 7.603 -5.021 -18.898 1.00 93.38 98 TYR A C 1
ATOM 783 O O . TYR A 1 98 ? 7.301 -6.053 -19.497 1.00 93.38 98 TYR A O 1
ATOM 791 N N . TYR A 1 99 ? 7.745 -3.848 -19.521 1.00 93.06 99 TYR A N 1
ATOM 792 C CA . TYR A 1 99 ? 7.414 -3.668 -20.927 1.00 93.06 99 TYR A CA 1
ATOM 793 C C . TYR A 1 99 ? 8.395 -4.378 -21.868 1.00 93.06 99 TYR A C 1
ATOM 795 O O . TYR A 1 99 ? 7.975 -4.796 -22.938 1.00 93.06 99 TYR A O 1
ATOM 803 N N . ALA A 1 100 ? 9.668 -4.570 -21.506 1.00 92.75 100 ALA A N 1
ATOM 804 C CA . ALA A 1 100 ? 10.646 -5.236 -22.370 1.00 92.75 100 ALA A CA 1
ATOM 805 C C . ALA A 1 100 ? 10.567 -6.768 -22.315 1.00 92.75 100 ALA A C 1
ATOM 807 O O . ALA A 1 100 ? 10.728 -7.425 -23.351 1.00 92.75 100 ALA A O 1
ATOM 808 N N . TYR A 1 101 ? 10.366 -7.342 -21.123 1.00 93.62 101 TYR A N 1
ATOM 809 C CA . TYR A 1 101 ? 10.586 -8.772 -20.884 1.00 93.62 101 TYR A CA 1
ATOM 810 C C . TYR A 1 101 ? 9.324 -9.568 -20.549 1.00 93.62 101 TYR A C 1
ATOM 812 O O . TYR A 1 101 ? 9.299 -10.763 -20.850 1.00 93.62 101 TYR A O 1
ATOM 820 N N . VAL A 1 102 ? 8.270 -8.975 -19.986 1.00 92.00 102 VAL A N 1
ATOM 821 C CA . VAL A 1 102 ? 7.034 -9.723 -19.704 1.00 92.00 102 VAL A CA 1
ATOM 822 C C . VAL A 1 102 ? 6.270 -9.955 -21.009 1.00 92.00 102 VAL A C 1
ATOM 824 O O . VAL A 1 102 ? 6.120 -9.056 -21.842 1.00 92.00 102 VAL A O 1
ATOM 827 N N . LYS A 1 103 ? 5.836 -11.198 -21.248 1.00 89.50 103 LYS A N 1
ATOM 828 C CA . LYS A 1 103 ? 5.083 -11.540 -22.462 1.00 89.50 103 LYS A CA 1
ATOM 829 C C . LYS A 1 103 ? 3.750 -10.807 -22.481 1.00 89.50 103 LYS A C 1
ATOM 831 O O . LYS A 1 103 ? 3.067 -10.725 -21.468 1.00 89.50 103 LYS A O 1
ATOM 836 N N . GLU A 1 104 ? 3.391 -10.317 -23.666 1.00 85.88 104 GLU A N 1
ATOM 837 C CA . GLU A 1 104 ? 2.141 -9.586 -23.914 1.00 85.88 104 GLU A CA 1
ATOM 838 C C . GLU A 1 104 ? 1.984 -8.297 -23.094 1.00 85.88 104 GLU A C 1
ATOM 840 O O . GLU A 1 104 ? 0.890 -7.736 -23.044 1.00 85.88 104 GLU A O 1
ATOM 845 N N . ALA A 1 105 ? 3.070 -7.801 -22.492 1.00 88.38 105 ALA A N 1
ATOM 846 C CA . ALA A 1 105 ? 3.074 -6.502 -21.848 1.00 88.38 105 ALA A CA 1
ATOM 847 C C . ALA A 1 105 ? 2.958 -5.388 -22.890 1.00 88.38 105 ALA A C 1
ATOM 849 O O . ALA A 1 105 ? 3.595 -5.409 -23.950 1.00 88.38 105 ALA A O 1
ATOM 850 N N . SER A 1 106 ? 2.146 -4.396 -22.561 1.00 86.88 106 SER A N 1
ATOM 851 C CA . SER A 1 106 ? 1.981 -3.171 -23.324 1.00 86.88 106 SER A CA 1
ATOM 852 C C . SER A 1 106 ? 2.131 -1.968 -22.413 1.00 86.88 106 SER A C 1
ATOM 854 O O . SER A 1 106 ? 1.736 -2.009 -21.248 1.00 86.88 106 SER A O 1
ATOM 856 N N . MET A 1 107 ? 2.665 -0.894 -22.984 1.00 86.81 107 MET A N 1
ATOM 857 C CA . MET A 1 107 ? 2.676 0.421 -22.373 1.00 86.81 107 MET A CA 1
ATOM 858 C C . MET A 1 107 ? 1.894 1.377 -23.275 1.00 86.81 107 MET A C 1
ATOM 860 O O . MET A 1 107 ? 2.214 1.530 -24.457 1.00 86.81 107 MET A O 1
ATOM 864 N N . SER A 1 108 ? 0.844 1.984 -22.730 1.00 82.50 108 SER A N 1
ATOM 865 C CA . SER A 1 108 ? 0.071 3.039 -23.387 1.00 82.50 108 SER A CA 1
ATOM 866 C C . SER A 1 108 ? 0.262 4.357 -22.658 1.00 82.50 108 SER A C 1
ATOM 868 O O . SER A 1 108 ? 0.259 4.417 -21.433 1.00 82.50 108 SER A O 1
ATOM 870 N N . ARG A 1 109 ? 0.402 5.445 -23.419 1.00 75.50 109 ARG A N 1
ATOM 871 C CA . ARG A 1 109 ? 0.390 6.802 -22.872 1.00 75.50 109 ARG A CA 1
ATOM 872 C C . ARG A 1 109 ? -0.979 7.427 -23.117 1.00 75.50 109 ARG A C 1
ATOM 874 O O . ARG A 1 109 ? -1.349 7.643 -24.271 1.00 75.50 109 ARG A O 1
ATOM 881 N N . TYR A 1 110 ? -1.713 7.730 -22.049 1.00 70.06 110 TYR A N 1
ATOM 882 C CA . TYR A 1 110 ? -2.991 8.440 -22.107 1.00 70.06 110 TYR A CA 1
ATOM 883 C C . TYR A 1 110 ? -2.859 9.790 -21.406 1.00 70.06 110 TYR A C 1
ATOM 885 O O . TYR A 1 110 ? -2.704 9.841 -20.190 1.00 70.06 110 TYR A O 1
ATOM 893 N N . GLU A 1 111 ? -2.897 10.878 -22.181 1.00 74.31 111 GLU A N 1
ATOM 894 C CA . GLU A 1 111 ? -2.695 12.257 -21.712 1.00 74.31 111 GLU A CA 1
ATOM 895 C C . GLU A 1 111 ? -1.437 12.397 -20.834 1.00 74.31 111 GLU A C 1
ATOM 897 O O . GLU A 1 111 ? -0.311 12.516 -21.329 1.00 74.31 111 GLU A O 1
ATOM 902 N N . CYS A 1 112 ? -1.651 12.348 -19.524 1.00 77.06 112 CYS A N 1
ATOM 903 C CA . CYS A 1 112 ? -0.682 12.567 -18.474 1.00 77.06 112 CYS A CA 1
ATOM 904 C C . CYS A 1 112 ? -0.401 11.297 -17.675 1.00 77.06 112 CYS A C 1
ATOM 906 O O . CYS A 1 112 ? 0.020 11.397 -16.533 1.00 77.06 112 CYS A O 1
ATOM 908 N N . ALA A 1 113 ? -0.638 10.114 -18.232 1.00 78.50 113 ALA A N 1
ATOM 909 C CA . ALA A 1 113 ? -0.346 8.851 -17.574 1.00 78.50 113 ALA A CA 1
ATOM 910 C C . ALA A 1 113 ? 0.322 7.857 -18.528 1.00 78.50 113 ALA A C 1
ATOM 912 O O . ALA A 1 113 ? -0.014 7.791 -19.713 1.00 78.50 113 ALA A O 1
ATOM 913 N N . TYR A 1 114 ? 1.255 7.079 -17.987 1.00 82.31 114 TYR A N 1
ATOM 914 C CA . TYR A 1 114 ? 1.705 5.820 -18.570 1.00 82.31 114 TYR A CA 1
ATOM 915 C C . TYR A 1 114 ? 0.931 4.682 -17.912 1.00 82.31 114 TYR A C 1
ATOM 917 O O . TYR A 1 114 ? 0.837 4.628 -16.690 1.00 82.31 114 TYR A O 1
ATOM 925 N N . GLU A 1 115 ? 0.387 3.775 -18.705 1.00 85.75 115 GLU A N 1
ATOM 926 C CA . GLU A 1 115 ? -0.357 2.608 -18.242 1.00 85.75 115 GLU A CA 1
ATOM 927 C C . GLU A 1 115 ? 0.380 1.350 -18.691 1.00 85.75 115 GLU A C 1
ATOM 929 O O . GLU A 1 115 ? 0.586 1.136 -19.888 1.00 85.75 115 GLU A O 1
ATOM 934 N N . TYR A 1 116 ? 0.808 0.546 -17.718 1.00 87.06 116 TYR A N 1
ATOM 935 C CA . TYR A 1 116 ? 1.479 -0.730 -17.942 1.00 87.06 116 TYR A CA 1
ATOM 936 C C . TYR A 1 116 ? 0.508 -1.869 -17.680 1.00 87.06 116 TYR A C 1
ATOM 938 O O . TYR A 1 116 ? 0.086 -2.075 -16.544 1.00 87.06 116 TYR A O 1
ATOM 946 N N . ALA A 1 117 ? 0.180 -2.631 -18.714 1.00 85.69 117 ALA A N 1
ATOM 947 C CA . ALA A 1 117 ? -0.832 -3.675 -18.627 1.00 85.69 117 ALA A CA 1
ATOM 948 C C . ALA A 1 117 ? -0.446 -4.902 -19.451 1.00 85.69 117 ALA A C 1
ATOM 950 O O . ALA A 1 117 ? 0.436 -4.842 -20.313 1.00 85.69 117 ALA A O 1
ATOM 951 N N . THR A 1 118 ? -1.129 -6.013 -19.194 1.00 82.62 118 THR A N 1
ATOM 952 C CA . THR A 1 118 ? -1.096 -7.210 -20.042 1.00 82.62 118 THR A CA 1
ATOM 953 C C . THR A 1 118 ? -2.513 -7.696 -20.321 1.00 82.62 118 THR A C 1
ATOM 955 O O . THR A 1 118 ? -3.428 -7.435 -19.551 1.00 82.62 118 THR A O 1
ATOM 958 N N . ASN A 1 119 ? -2.702 -8.469 -21.393 1.00 76.12 119 ASN A N 1
ATOM 959 C CA . ASN A 1 119 ? -3.988 -9.137 -21.656 1.00 76.12 119 ASN A CA 1
ATOM 960 C C . ASN A 1 119 ? -4.228 -10.374 -20.766 1.00 76.12 119 ASN A C 1
ATOM 962 O O . ASN A 1 119 ? -5.269 -11.022 -20.881 1.00 76.12 119 ASN A O 1
ATOM 966 N N . LEU A 1 120 ? -3.242 -10.740 -19.943 1.00 78.75 120 LEU A N 1
ATOM 967 C CA . LEU A 1 120 ? -3.221 -11.938 -19.101 1.00 78.75 120 LEU A CA 1
ATOM 968 C C . LEU A 1 120 ? -3.268 -11.601 -17.604 1.00 78.75 120 LEU A C 1
ATOM 970 O O . LEU A 1 120 ? -3.090 -12.488 -16.772 1.00 78.75 120 LEU A O 1
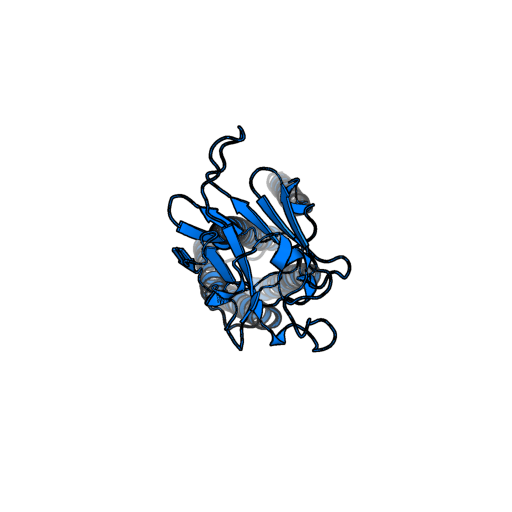ATOM 974 N N . ASP A 1 121 ? -3.499 -10.333 -17.267 1.00 75.62 121 ASP A N 1
ATOM 975 C CA . ASP A 1 121 ? -3.505 -9.800 -15.908 1.00 75.62 121 ASP A CA 1
ATOM 976 C C . ASP A 1 121 ? -2.227 -10.118 -15.093 1.00 75.62 121 ASP A C 1
ATOM 978 O O . ASP A 1 121 ? -2.276 -10.301 -13.872 1.00 75.62 121 ASP A O 1
ATOM 982 N N . HIS A 1 122 ? -1.062 -10.220 -15.742 1.00 82.81 122 HIS A N 1
ATOM 983 C CA . HIS A 1 122 ? 0.222 -10.494 -15.084 1.00 82.81 122 HIS A CA 1
ATOM 984 C C . HIS A 1 122 ? 0.597 -9.424 -14.051 1.00 82.81 122 HIS A C 1
ATOM 986 O O . HIS A 1 122 ? 1.337 -9.712 -13.110 1.00 82.81 122 HIS A O 1
ATOM 992 N N . GLU A 1 123 ? 0.059 -8.210 -14.165 1.00 78.56 123 GLU A N 1
ATOM 993 C CA . GLU A 1 123 ? 0.239 -7.166 -13.161 1.00 78.56 123 GLU A CA 1
ATOM 994 C C . GLU A 1 123 ? -0.255 -7.582 -11.764 1.00 78.56 123 GLU A C 1
ATOM 996 O O . GLU A 1 123 ? 0.256 -7.101 -10.752 1.00 78.56 123 GLU A O 1
ATOM 1001 N N . LYS A 1 124 ? -1.180 -8.549 -11.682 1.00 76.88 124 LYS A N 1
ATOM 1002 C CA . LYS A 1 124 ? -1.678 -9.118 -10.420 1.00 76.88 124 LYS A CA 1
ATOM 1003 C C . LYS A 1 124 ? -0.664 -10.004 -9.694 1.00 76.88 124 LYS A C 1
ATOM 1005 O O . LYS A 1 124 ? -0.940 -10.436 -8.581 1.00 76.88 124 LYS A O 1
ATOM 1010 N N . GLN A 1 125 ? 0.471 -10.315 -10.316 1.00 80.69 125 GLN A N 1
ATOM 1011 C CA . GLN A 1 125 ? 1.535 -11.133 -9.723 1.00 80.69 125 GLN A CA 1
ATOM 1012 C C . GLN A 1 125 ? 2.675 -10.282 -9.139 1.00 80.69 125 GLN A C 1
ATOM 1014 O O . GLN A 1 125 ? 3.512 -10.793 -8.399 1.00 80.69 125 GLN A O 1
ATOM 1019 N N . ILE A 1 126 ? 2.716 -8.988 -9.469 1.00 85.19 126 ILE A N 1
ATOM 1020 C CA . ILE A 1 126 ? 3.817 -8.093 -9.110 1.00 85.19 126 ILE A CA 1
ATOM 1021 C C . ILE A 1 126 ? 3.782 -7.773 -7.617 1.00 85.19 126 ILE A C 1
ATOM 1023 O O . ILE A 1 126 ? 2.855 -7.127 -7.135 1.00 85.19 126 ILE A O 1
ATOM 1027 N N . THR A 1 127 ? 4.842 -8.128 -6.899 1.00 82.50 127 THR A N 1
ATOM 1028 C CA . THR A 1 127 ? 4.984 -7.813 -5.473 1.00 82.50 127 THR A CA 1
ATOM 1029 C C . THR A 1 127 ? 5.577 -6.421 -5.275 1.00 82.50 127 THR A C 1
ATOM 1031 O O . THR A 1 127 ? 5.194 -5.681 -4.367 1.00 82.50 127 THR A O 1
ATOM 1034 N N . TYR A 1 128 ? 6.537 -6.044 -6.121 1.00 85.25 128 TYR A N 1
ATOM 1035 C CA . TYR A 1 128 ? 7.261 -4.784 -6.005 1.00 85.25 128 TYR A CA 1
ATOM 1036 C C . TYR A 1 128 ? 7.492 -4.125 -7.357 1.00 85.25 128 TYR A C 1
ATOM 1038 O O . TYR A 1 128 ? 7.770 -4.789 -8.353 1.00 85.25 128 TYR A O 1
ATOM 1046 N N . VAL A 1 129 ? 7.466 -2.796 -7.347 1.00 89.81 129 VAL A N 1
ATOM 1047 C CA . VAL A 1 129 ? 7.765 -1.960 -8.507 1.00 89.81 129 VAL A CA 1
ATOM 1048 C C . VAL A 1 129 ? 8.864 -0.960 -8.199 1.00 89.81 129 VAL A C 1
ATOM 1050 O O . VAL A 1 129 ? 8.982 -0.441 -7.083 1.00 89.81 129 VAL A O 1
ATOM 1053 N N . ARG A 1 130 ? 9.645 -0.644 -9.222 1.00 91.81 130 ARG A N 1
ATOM 1054 C CA . ARG A 1 130 ? 10.589 0.467 -9.243 1.00 91.81 130 ARG A CA 1
ATOM 1055 C C . ARG A 1 130 ? 10.421 1.198 -10.563 1.00 91.81 130 ARG A C 1
ATOM 1057 O O . ARG A 1 130 ? 10.212 0.574 -11.594 1.00 91.81 130 ARG A O 1
ATOM 1064 N N . PHE A 1 131 ? 10.545 2.513 -10.533 1.00 92.00 131 PHE A N 1
ATOM 1065 C CA . PHE A 1 131 ? 10.446 3.336 -11.727 1.00 92.00 131 PHE A CA 1
ATOM 1066 C C . PHE A 1 131 ? 11.792 3.964 -12.049 1.00 92.00 131 PHE A C 1
ATOM 1068 O O . PHE A 1 131 ? 12.523 4.403 -11.153 1.00 92.00 131 PHE A O 1
ATOM 1075 N N . ILE A 1 132 ? 12.112 4.009 -13.335 1.00 92.94 132 ILE A N 1
ATOM 1076 C CA . ILE A 1 132 ? 13.329 4.629 -13.854 1.00 92.94 132 ILE A CA 1
ATOM 1077 C C . ILE A 1 132 ? 12.917 5.757 -14.787 1.00 92.94 132 ILE A C 1
ATOM 1079 O O . ILE A 1 132 ? 12.121 5.542 -15.692 1.00 92.94 132 ILE A O 1
ATOM 1083 N N . ILE A 1 133 ? 13.460 6.953 -14.565 1.00 91.31 133 ILE A N 1
ATOM 1084 C CA . ILE A 1 133 ? 13.339 8.070 -15.502 1.00 91.31 133 ILE A CA 1
ATOM 1085 C C . ILE A 1 133 ? 14.586 8.072 -16.372 1.00 91.31 133 ILE A C 1
ATOM 1087 O O . ILE A 1 133 ? 15.700 8.109 -15.840 1.00 91.31 133 ILE A O 1
ATOM 1091 N N . PHE A 1 134 ? 14.408 8.038 -17.687 1.00 91.50 134 PHE A N 1
ATOM 1092 C CA . PHE A 1 134 ? 15.509 7.951 -18.640 1.00 91.50 134 PHE A CA 1
ATOM 1093 C C . PHE A 1 134 ? 15.220 8.721 -19.932 1.00 91.50 134 PHE A 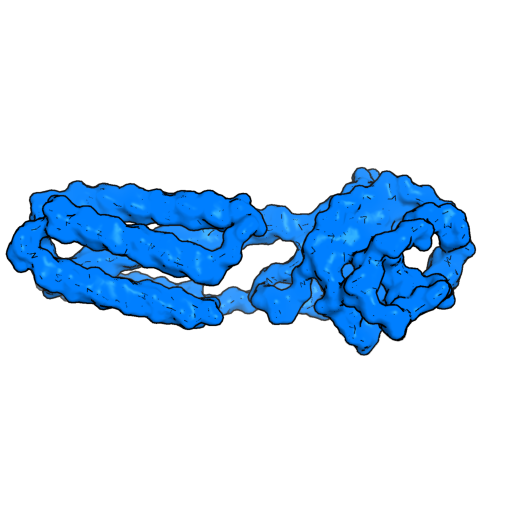C 1
ATOM 1095 O O . PHE A 1 134 ? 14.070 9.017 -20.241 1.00 91.50 134 PHE A O 1
ATOM 1102 N N . THR A 1 135 ? 16.263 9.055 -20.677 1.00 90.44 135 THR A N 1
ATOM 1103 C CA . THR A 1 135 ? 16.212 9.730 -21.988 1.00 90.44 135 THR A CA 1
ATOM 1104 C C . THR A 1 135 ? 16.238 8.724 -23.145 1.00 90.44 135 THR A C 1
ATOM 1106 O O . THR A 1 135 ? 16.568 7.554 -22.940 1.00 90.44 135 THR A O 1
ATOM 1109 N N . SER A 1 136 ? 15.925 9.131 -24.384 1.00 86.38 136 SER A N 1
ATOM 1110 C CA . SER A 1 136 ? 15.923 8.199 -25.534 1.00 86.38 136 SER A CA 1
ATOM 1111 C C . SER A 1 136 ? 17.286 7.572 -25.840 1.00 86.38 136 SER A C 1
ATOM 1113 O O . SER A 1 136 ? 17.322 6.498 -26.439 1.00 86.38 136 SER A O 1
ATOM 1115 N N . ASP A 1 137 ? 18.393 8.191 -25.429 1.00 86.62 137 ASP A N 1
ATOM 1116 C CA . ASP A 1 137 ? 19.747 7.631 -25.571 1.00 86.62 137 ASP A CA 1
ATOM 1117 C C . ASP A 1 137 ? 20.128 6.641 -24.449 1.00 86.62 137 ASP A C 1
ATOM 1119 O O . ASP A 1 137 ? 21.154 5.953 -24.524 1.00 86.62 137 ASP A O 1
ATOM 1123 N N . GLY A 1 138 ? 19.265 6.506 -23.437 1.00 84.06 138 GLY A N 1
ATOM 1124 C CA . GLY A 1 138 ? 19.408 5.560 -22.336 1.00 84.06 138 GLY A CA 1
ATOM 1125 C C . GLY A 1 138 ? 20.071 6.122 -21.084 1.00 84.06 138 GLY A C 1
ATOM 1126 O O . GLY A 1 138 ? 20.345 5.342 -20.163 1.00 84.06 138 GLY A O 1
ATOM 1127 N N . GLU A 1 139 ? 20.342 7.429 -21.019 1.00 90.44 139 GLU A N 1
ATOM 1128 C CA . GLU A 1 139 ? 20.823 8.064 -19.791 1.00 90.44 139 GLU A CA 1
ATOM 1129 C C . GLU A 1 139 ? 19.744 7.986 -18.703 1.00 90.44 139 GLU A C 1
ATOM 1131 O O . GLU A 1 139 ? 18.609 8.426 -18.873 1.00 90.44 139 GLU A O 1
ATOM 1136 N N . VAL A 1 140 ? 20.099 7.406 -17.554 1.00 91.06 140 VAL A N 1
ATOM 1137 C CA . VAL A 1 140 ? 19.207 7.333 -16.393 1.00 91.06 140 VAL A CA 1
ATOM 1138 C C . VAL A 1 140 ? 19.301 8.639 -15.613 1.00 91.06 140 VAL A C 1
ATOM 1140 O O . VAL A 1 140 ? 20.335 8.938 -15.015 1.00 91.06 140 VAL A O 1
ATOM 1143 N N . LEU A 1 141 ? 18.200 9.385 -15.578 1.00 90.62 141 LEU A N 1
ATOM 1144 C CA . LEU A 1 141 ? 18.087 10.662 -14.872 1.00 90.62 141 LEU A CA 1
ATOM 1145 C C . LEU A 1 141 ? 17.716 10.464 -13.400 1.00 90.62 141 LEU A C 1
ATOM 1147 O O . LEU A 1 141 ? 18.216 11.172 -12.526 1.00 90.62 141 LEU A O 1
ATOM 1151 N N . ALA A 1 142 ? 16.852 9.487 -13.114 1.00 90.38 142 ALA A N 1
ATOM 1152 C CA . ALA A 1 142 ? 16.464 9.143 -11.752 1.00 90.38 142 ALA A CA 1
ATOM 1153 C C . ALA A 1 142 ? 15.980 7.699 -11.628 1.00 90.38 142 ALA A C 1
ATOM 1155 O O . ALA A 1 142 ? 15.555 7.055 -12.586 1.00 90.38 142 ALA A O 1
ATOM 1156 N N . THR A 1 143 ? 16.020 7.190 -10.403 1.00 90.88 143 THR A N 1
ATOM 1157 C CA . THR A 1 143 ? 15.515 5.866 -10.046 1.00 90.88 143 THR A CA 1
ATOM 1158 C C . THR A 1 143 ? 14.769 5.980 -8.728 1.00 90.88 143 THR A C 1
ATOM 1160 O O . THR A 1 143 ? 15.314 6.504 -7.753 1.00 90.88 143 THR A O 1
ATOM 1163 N N . SER A 1 144 ? 13.524 5.512 -8.690 1.00 88.31 144 SER A N 1
ATOM 1164 C CA . SER A 1 144 ? 12.730 5.517 -7.464 1.00 88.31 144 SER A CA 1
ATOM 1165 C C . SER A 1 144 ? 13.280 4.516 -6.439 1.00 88.31 144 SER A C 1
ATOM 1167 O O . SER A 1 144 ? 13.974 3.559 -6.804 1.00 88.31 144 SER A O 1
ATOM 1169 N N . PRO A 1 145 ? 12.943 4.660 -5.145 1.00 85.25 145 PRO A N 1
ATOM 1170 C CA . PRO A 1 145 ? 12.987 3.516 -4.245 1.00 85.25 145 PRO A CA 1
ATOM 1171 C C . PRO A 1 145 ? 12.024 2.421 -4.734 1.00 85.25 145 PRO A C 1
ATOM 1173 O O . PRO A 1 145 ? 11.118 2.667 -5.533 1.00 85.25 145 PRO A O 1
ATOM 1176 N N . GLN A 1 146 ? 12.228 1.203 -4.244 1.00 83.81 146 GLN A N 1
ATOM 1177 C CA . GLN A 1 146 ? 11.328 0.086 -4.503 1.00 83.81 146 GLN A CA 1
ATOM 1178 C C . GLN A 1 146 ? 10.050 0.258 -3.672 1.00 83.81 146 GLN A C 1
ATOM 1180 O O . GLN A 1 146 ? 10.116 0.431 -2.451 1.00 83.81 146 GLN A O 1
ATOM 1185 N N . TYR A 1 147 ? 8.895 0.204 -4.327 1.00 81.38 147 TYR A N 1
ATOM 1186 C CA . TYR A 1 147 ? 7.582 0.279 -3.694 1.00 81.38 147 TYR A CA 1
ATOM 1187 C C . TYR A 1 147 ? 6.911 -1.088 -3.733 1.00 81.38 147 TYR A C 1
ATOM 1189 O O . TYR A 1 147 ? 6.930 -1.762 -4.757 1.00 81.38 147 TYR A O 1
ATOM 1197 N N . GLU A 1 148 ? 6.276 -1.491 -2.637 1.00 77.94 148 GLU A N 1
ATOM 1198 C CA . GLU A 1 148 ? 5.372 -2.644 -2.646 1.00 77.94 148 GLU A CA 1
ATOM 1199 C C . GLU A 1 148 ? 4.161 -2.327 -3.528 1.00 77.94 148 GLU A C 1
ATOM 1201 O O . GLU A 1 148 ? 3.521 -1.286 -3.350 1.00 77.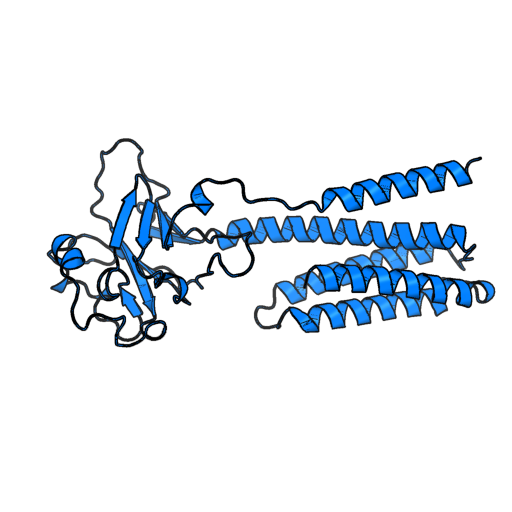94 148 GLU A O 1
ATOM 1206 N N . HIS A 1 149 ? 3.840 -3.195 -4.478 1.00 76.50 149 HIS A N 1
ATOM 1207 C CA . HIS A 1 149 ? 2.651 -3.075 -5.312 1.00 76.50 149 HIS A CA 1
ATOM 1208 C C . HIS A 1 149 ? 1.467 -3.726 -4.589 1.00 76.50 149 HIS A C 1
ATOM 1210 O O . HIS A 1 149 ? 1.616 -4.764 -3.957 1.00 76.50 149 HIS A O 1
ATOM 1216 N N . VAL A 1 150 ? 0.308 -3.063 -4.579 1.00 63.59 150 VAL A N 1
ATOM 1217 C CA . VAL A 1 150 ? -0.902 -3.591 -3.927 1.00 63.59 150 VAL A CA 1
ATOM 1218 C C . VAL A 1 150 ? -1.932 -3.802 -5.006 1.00 63.59 150 VAL A C 1
ATOM 1220 O O . VAL A 1 150 ? -2.259 -2.877 -5.744 1.00 63.59 150 VAL A O 1
ATOM 1223 N N . HIS A 1 151 ? -2.424 -5.031 -5.068 1.00 61.28 151 HIS A N 1
ATOM 1224 C CA . HIS A 1 151 ? -3.460 -5.437 -5.995 1.00 61.28 151 HIS A CA 1
ATOM 1225 C C . HIS A 1 151 ? -4.830 -4.968 -5.502 1.00 61.28 151 HIS A C 1
ATOM 1227 O O . HIS A 1 151 ? -5.167 -5.160 -4.330 1.00 61.28 151 HIS A O 1
ATOM 1233 N N . ALA A 1 152 ? -5.652 -4.453 -6.417 1.00 50.12 152 ALA A N 1
ATOM 1234 C CA . ALA A 1 152 ? -7.034 -4.049 -6.151 1.00 50.12 152 ALA A CA 1
ATOM 1235 C C . ALA A 1 152 ? -7.913 -5.190 -5.575 1.00 50.12 152 ALA A C 1
ATOM 1237 O O . ALA A 1 152 ? -8.910 -4.940 -4.895 1.00 50.12 152 ALA A O 1
ATOM 1238 N N . ASP A 1 153 ? -7.515 -6.455 -5.776 1.00 43.50 153 ASP A N 1
ATOM 1239 C CA . ASP A 1 153 ? -8.225 -7.646 -5.282 1.00 43.50 153 ASP A CA 1
ATOM 1240 C C . ASP A 1 153 ? -8.060 -7.883 -3.761 1.00 43.50 153 ASP A C 1
ATOM 1242 O O . ASP A 1 153 ? -8.810 -8.661 -3.158 1.00 43.50 153 ASP A O 1
ATOM 1246 N N . HIS A 1 154 ? -7.124 -7.189 -3.102 1.00 38.53 154 HIS A N 1
ATOM 1247 C CA . HIS A 1 154 ? -6.906 -7.251 -1.656 1.00 38.53 154 HIS A CA 1
ATOM 1248 C C . HIS A 1 154 ? -7.486 -6.009 -0.958 1.00 38.53 154 HIS A C 1
ATOM 1250 O O . HIS A 1 154 ? -6.798 -5.024 -0.741 1.00 38.53 154 HIS A O 1
ATOM 1256 N N . PHE A 1 155 ? -8.758 -6.083 -0.546 1.00 34.97 155 PHE A N 1
ATOM 1257 C CA . PHE A 1 155 ? -9.464 -5.042 0.223 1.00 34.97 155 PHE A CA 1
ATOM 1258 C C . PHE A 1 155 ? -9.490 -3.648 -0.445 1.00 34.97 155 PHE A C 1
ATOM 1260 O O . PHE A 1 155 ? -8.705 -2.748 -0.163 1.00 34.97 155 PHE A O 1
ATOM 1267 N N . SER A 1 156 ? -10.525 -3.465 -1.263 1.00 41.12 156 SER A N 1
ATOM 1268 C CA . SER A 1 156 ? -10.947 -2.248 -1.959 1.00 41.12 156 SER A CA 1
ATOM 1269 C C . SER A 1 156 ? -11.063 -0.994 -1.070 1.00 41.12 156 SER A C 1
ATOM 1271 O O . SER A 1 156 ? -12.135 -0.762 -0.504 1.00 41.12 156 SER A O 1
ATOM 1273 N N . VAL A 1 157 ? -10.006 -0.177 -0.976 1.00 36.75 157 VAL A N 1
ATOM 1274 C CA . VAL A 1 157 ? -10.082 1.284 -0.706 1.00 36.75 157 VAL A CA 1
ATOM 1275 C C . VAL A 1 157 ? -8.871 2.047 -1.283 1.00 36.75 157 VAL A C 1
ATOM 1277 O O . VAL A 1 157 ? -8.960 3.260 -1.438 1.00 36.75 157 VAL A O 1
ATOM 1280 N N . VAL A 1 158 ? -7.735 1.399 -1.577 1.00 42.25 158 VAL A N 1
ATOM 1281 C CA . VAL A 1 158 ? -6.503 2.117 -1.955 1.00 42.25 158 VAL A CA 1
ATOM 1282 C C . VAL A 1 158 ? -5.839 1.471 -3.167 1.00 42.25 158 VAL A C 1
ATOM 1284 O O . VAL A 1 158 ? -4.942 0.643 -3.010 1.00 42.25 158 VAL A O 1
ATOM 1287 N N . ASP A 1 159 ? -6.241 1.891 -4.364 1.00 51.09 159 ASP A N 1
ATOM 1288 C CA . ASP A 1 159 ? -5.380 1.760 -5.537 1.00 51.09 159 ASP A CA 1
ATOM 1289 C C . ASP A 1 159 ? -4.211 2.738 -5.348 1.00 51.09 159 ASP A C 1
ATOM 1291 O O . ASP A 1 159 ? -4.386 3.934 -5.103 1.00 51.09 159 ASP A O 1
ATOM 1295 N N . GLY A 1 160 ? -2.989 2.209 -5.300 1.00 56.19 160 GLY A N 1
ATOM 1296 C CA . GLY A 1 160 ? -1.799 3.031 -5.106 1.00 56.19 160 GLY A CA 1
ATOM 1297 C C . GLY A 1 160 ? -1.369 3.645 -6.430 1.00 56.19 160 GLY A C 1
ATOM 1298 O O . GLY A 1 160 ? -0.777 2.939 -7.241 1.00 56.19 160 GLY A O 1
ATOM 1299 N N . PHE A 1 161 ? -1.616 4.939 -6.632 1.00 70.62 161 PHE A N 1
ATOM 1300 C CA . PHE A 1 161 ? -1.088 5.657 -7.792 1.00 70.62 161 PHE A CA 1
ATOM 1301 C C . PHE A 1 161 ? 0.393 5.985 -7.614 1.00 70.62 161 PHE A C 1
ATOM 1303 O O . PHE A 1 161 ? 0.854 6.361 -6.530 1.00 70.62 161 PHE A O 1
ATOM 1310 N N . TYR A 1 162 ? 1.139 5.872 -8.708 1.00 81.62 162 TYR A N 1
ATOM 1311 C CA . TYR A 1 162 ? 2.524 6.313 -8.794 1.00 81.62 162 TYR A CA 1
ATOM 1312 C C . TYR A 1 162 ? 2.565 7.646 -9.527 1.00 81.62 162 TYR A C 1
ATOM 1314 O O . TYR A 1 162 ? 1.930 7.793 -10.568 1.00 81.62 162 TYR A O 1
ATOM 1322 N N . TYR A 1 163 ? 3.312 8.610 -9.005 1.00 81.38 163 TYR A N 1
ATOM 1323 C CA . TYR A 1 163 ? 3.441 9.937 -9.589 1.00 81.38 163 TYR A CA 1
ATOM 1324 C C . TYR A 1 163 ? 4.874 10.180 -10.028 1.00 81.38 163 TYR A C 1
ATOM 1326 O O . TYR A 1 163 ? 5.801 10.003 -9.242 1.00 81.38 163 TYR A O 1
ATOM 1334 N N . ALA A 1 164 ? 5.056 10.627 -11.264 1.00 82.50 164 ALA A N 1
ATOM 1335 C CA . ALA A 1 164 ? 6.341 11.027 -11.811 1.00 82.50 164 ALA A CA 1
ATOM 1336 C C . ALA A 1 164 ? 6.340 12.531 -12.114 1.00 82.50 164 ALA A C 1
ATOM 1338 O O . ALA A 1 164 ? 5.546 13.027 -12.916 1.00 82.50 164 ALA A O 1
ATOM 1339 N N . ASP A 1 165 ? 7.266 13.256 -11.493 1.00 82.81 165 ASP A N 1
ATOM 1340 C CA . ASP A 1 165 ? 7.612 14.623 -11.866 1.00 82.81 165 ASP A CA 1
ATOM 1341 C C . ASP A 1 165 ? 8.840 14.583 -12.779 1.00 82.81 165 ASP A C 1
ATOM 1343 O O . ASP A 1 165 ? 9.968 14.375 -12.326 1.00 82.81 165 ASP A O 1
ATOM 1347 N N . LEU A 1 166 ? 8.614 14.797 -14.075 1.00 81.94 166 LEU A N 1
ATOM 1348 C CA . LEU A 1 166 ? 9.674 14.766 -15.085 1.00 81.94 166 LEU A CA 1
ATOM 1349 C C . LEU A 1 166 ? 10.593 15.997 -15.038 1.00 81.94 166 LEU A C 1
ATOM 1351 O O . LEU A 1 166 ? 11.718 15.917 -15.509 1.00 81.94 166 LEU A O 1
ATOM 1355 N N . ASN A 1 167 ? 10.165 17.114 -14.437 1.00 79.25 167 ASN A N 1
ATOM 1356 C CA . ASN A 1 167 ? 10.996 18.317 -14.305 1.00 79.25 167 ASN A CA 1
ATOM 1357 C C . ASN A 1 167 ? 11.939 18.224 -13.101 1.00 79.25 167 ASN A C 1
ATOM 1359 O O . ASN A 1 167 ? 13.081 18.679 -13.159 1.00 79.25 167 ASN A O 1
ATOM 1363 N N . ALA A 1 168 ? 11.439 17.681 -11.989 1.00 78.56 168 ALA A N 1
ATOM 1364 C CA . ALA A 1 168 ? 12.214 17.471 -10.769 1.00 78.56 168 ALA A CA 1
ATOM 1365 C C . ALA A 1 168 ? 12.972 16.132 -10.764 1.00 78.56 168 ALA A C 1
ATOM 1367 O O . ALA A 1 168 ? 13.797 15.911 -9.879 1.00 78.56 168 ALA A O 1
ATOM 1368 N N . TYR A 1 169 ? 12.693 15.254 -11.733 1.00 80.44 169 TYR A N 1
ATOM 1369 C CA . TYR A 1 169 ? 13.188 13.877 -11.805 1.00 80.44 169 TYR A CA 1
ATOM 1370 C C . TYR A 1 169 ? 12.903 13.083 -10.528 1.00 80.44 169 TYR A C 1
ATOM 1372 O O . TYR A 1 169 ? 13.755 12.363 -10.007 1.00 80.44 169 TYR A O 1
ATOM 1380 N N . THR A 1 170 ? 11.693 13.229 -9.996 1.00 82.00 170 THR A N 1
ATOM 1381 C CA . THR A 1 170 ? 11.269 12.531 -8.780 1.00 82.00 17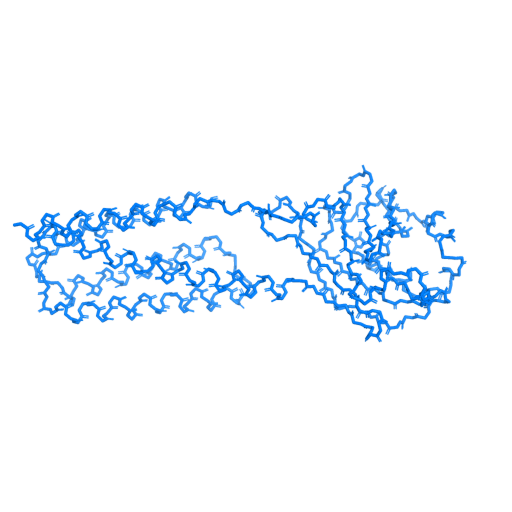0 THR A CA 1
ATOM 1382 C C . THR A 1 170 ? 10.074 11.646 -9.056 1.00 82.00 170 THR A C 1
ATOM 1384 O O . THR A 1 170 ? 9.159 12.040 -9.775 1.00 82.00 170 THR A O 1
ATOM 1387 N N . ILE A 1 171 ? 10.063 10.476 -8.427 1.00 81.50 171 ILE A N 1
ATOM 1388 C CA . ILE A 1 171 ? 8.918 9.571 -8.412 1.00 81.50 171 ILE A CA 1
ATOM 1389 C C . ILE A 1 171 ? 8.462 9.411 -6.967 1.00 81.50 171 ILE A C 1
ATOM 1391 O O . ILE A 1 171 ? 9.296 9.234 -6.076 1.00 81.50 171 ILE A O 1
ATOM 1395 N N . ASP A 1 172 ? 7.154 9.476 -6.754 1.00 76.38 172 ASP A N 1
ATOM 1396 C CA . ASP A 1 172 ? 6.518 9.272 -5.456 1.00 76.38 172 ASP A CA 1
ATOM 1397 C C . ASP A 1 172 ? 5.283 8.367 -5.591 1.00 76.38 172 ASP A C 1
ATOM 1399 O O . ASP A 1 172 ? 4.821 8.069 -6.694 1.00 76.38 172 ASP A O 1
ATOM 1403 N N . ASN A 1 173 ? 4.748 7.901 -4.469 1.00 71.88 173 ASN A N 1
ATOM 1404 C CA . ASN A 1 173 ? 3.566 7.045 -4.409 1.00 71.88 173 ASN A CA 1
ATOM 1405 C C . ASN A 1 173 ? 2.504 7.683 -3.499 1.00 71.88 173 ASN A C 1
ATOM 1407 O O . ASN A 1 173 ? 2.811 8.099 -2.375 1.00 71.88 173 ASN A O 1
ATOM 1411 N N . ASP A 1 174 ? 1.243 7.702 -3.954 1.00 63.88 174 ASP A N 1
ATOM 1412 C CA . ASP A 1 174 ? 0.092 8.272 -3.229 1.00 63.88 174 ASP A CA 1
ATOM 1413 C C . ASP A 1 174 ? -0.139 7.656 -1.849 1.00 63.88 174 ASP A C 1
ATOM 1415 O O . ASP A 1 174 ? -0.817 8.229 -0.989 1.00 63.88 174 ASP A O 1
ATOM 1419 N N . ARG A 1 175 ? 0.444 6.480 -1.595 1.00 53.25 175 ARG A N 1
ATOM 1420 C CA . ARG A 1 175 ? 0.363 5.827 -0.292 1.00 53.25 175 ARG A CA 1
ATOM 1421 C C . ARG A 1 175 ? 0.733 6.757 0.840 1.00 53.25 175 ARG A C 1
ATOM 1423 O O . ARG A 1 175 ? 0.061 6.702 1.855 1.00 53.25 175 ARG A O 1
ATOM 1430 N N . THR A 1 176 ? 1.706 7.651 0.699 1.00 46.28 176 THR A N 1
ATOM 1431 C CA . THR A 1 176 ? 2.041 8.561 1.805 1.00 46.28 176 THR A CA 1
ATOM 1432 C C . THR A 1 176 ? 0.880 9.511 2.140 1.00 46.28 176 THR A C 1
ATOM 1434 O O . THR A 1 176 ? 0.683 9.866 3.303 1.00 46.28 176 THR A O 1
ATOM 1437 N N . LEU A 1 177 ? 0.065 9.899 1.159 1.00 42.66 177 LEU A N 1
ATOM 1438 C CA . LEU A 1 177 ? -0.996 10.895 1.312 1.00 42.66 177 LEU A CA 1
ATOM 1439 C C . LEU A 1 177 ? -2.333 10.251 1.715 1.00 42.66 177 LEU A C 1
ATOM 1441 O O . LEU A 1 177 ? -2.953 10.679 2.697 1.00 42.66 177 LEU A O 1
ATOM 1445 N N . VAL A 1 178 ? -2.716 9.152 1.055 1.00 45.56 178 VAL A N 1
ATOM 1446 C CA . VAL A 1 178 ? -3.916 8.364 1.389 1.00 45.56 178 VAL A CA 1
ATOM 1447 C C . VAL A 1 178 ? -3.760 7.655 2.735 1.00 45.56 178 VAL A C 1
ATOM 1449 O O . VAL A 1 178 ? -4.694 7.659 3.533 1.00 45.56 178 VAL A O 1
ATOM 1452 N N . PHE A 1 179 ? -2.576 7.125 3.064 1.00 43.78 179 PHE A N 1
ATOM 1453 C CA . PHE A 1 179 ? -2.316 6.493 4.366 1.00 43.78 179 PHE A CA 1
ATOM 1454 C C . PHE A 1 179 ? -2.460 7.482 5.519 1.00 43.78 179 PHE A C 1
ATOM 1456 O O . PHE A 1 179 ? -3.047 7.146 6.545 1.00 43.78 179 PHE A O 1
ATOM 1463 N N . ASN A 1 180 ? -1.994 8.722 5.347 1.00 44.28 180 ASN A N 1
ATOM 1464 C CA . ASN A 1 180 ? -2.154 9.767 6.355 1.00 44.28 180 ASN A CA 1
ATOM 1465 C C . ASN A 1 180 ? -3.628 10.172 6.530 1.00 44.28 180 ASN A C 1
ATOM 1467 O O . ASN A 1 180 ? -4.081 10.344 7.663 1.00 44.28 180 ASN A O 1
ATOM 1471 N N . MET A 1 181 ? -4.406 10.265 5.446 1.00 45.62 181 MET A N 1
ATOM 1472 C CA . MET A 1 181 ? -5.850 10.523 5.537 1.00 45.62 181 MET A CA 1
ATOM 1473 C C . MET A 1 181 ? -6.626 9.348 6.142 1.00 45.62 181 MET A C 1
ATOM 1475 O O . MET A 1 181 ? -7.473 9.564 7.010 1.00 45.62 181 MET A O 1
ATOM 1479 N N . LEU A 1 182 ? -6.320 8.112 5.748 1.00 49.97 182 LEU A N 1
ATOM 1480 C CA . LEU A 1 182 ? -6.953 6.899 6.266 1.00 49.97 182 LEU A CA 1
ATOM 1481 C C . LEU A 1 182 ? -6.628 6.704 7.748 1.00 49.97 182 LEU A C 1
ATOM 1483 O O . LEU A 1 182 ? -7.520 6.386 8.532 1.00 49.97 182 LEU A O 1
ATOM 1487 N N . LEU A 1 183 ? -5.394 7.008 8.158 1.00 49.41 183 LEU A N 1
ATOM 1488 C CA . LEU A 1 183 ? -5.014 7.109 9.562 1.00 49.41 183 LEU A CA 1
ATOM 1489 C C . LEU A 1 183 ? -5.889 8.124 10.291 1.00 49.41 183 LEU A C 1
ATOM 1491 O O . LEU A 1 183 ? -6.489 7.777 11.303 1.00 49.41 183 LEU A O 1
ATOM 1495 N N . ILE A 1 184 ? -5.999 9.359 9.797 1.00 51.41 184 ILE A N 1
ATOM 1496 C CA . ILE A 1 184 ? -6.817 10.405 10.434 1.00 51.41 184 ILE A CA 1
ATOM 1497 C C . ILE A 1 184 ? -8.288 9.970 10.547 1.00 51.41 184 ILE A C 1
ATOM 1499 O O . ILE A 1 184 ? -8.906 10.166 11.595 1.00 51.41 184 ILE A O 1
ATOM 1503 N N . ILE A 1 185 ? -8.848 9.340 9.515 1.00 54.50 185 ILE A N 1
ATOM 1504 C CA . ILE A 1 185 ? -10.226 8.828 9.523 1.00 54.50 185 ILE A CA 1
ATOM 1505 C C . ILE A 1 185 ? -10.378 7.688 10.536 1.00 54.50 185 ILE A C 1
ATOM 1507 O O . ILE A 1 185 ? -11.322 7.703 11.328 1.00 54.50 185 ILE A O 1
ATOM 1511 N N . LEU A 1 186 ? -9.436 6.743 10.578 1.00 54.28 186 LEU A N 1
ATOM 1512 C CA . LEU A 1 186 ? -9.401 5.661 11.564 1.00 54.28 186 LEU A CA 1
ATOM 1513 C C . LEU A 1 186 ? -9.297 6.217 12.990 1.00 54.28 186 LEU A C 1
ATOM 1515 O O . LEU A 1 186 ? -9.991 5.751 13.889 1.00 54.28 186 LEU A O 1
ATOM 1519 N N . TRP A 1 187 ? -8.486 7.250 13.201 1.00 56.41 187 TRP A N 1
ATOM 1520 C CA . TRP A 1 187 ? -8.357 7.947 14.478 1.00 56.41 187 TRP A CA 1
ATOM 1521 C C . TRP A 1 187 ? -9.665 8.592 14.917 1.00 56.41 187 TRP A C 1
ATOM 1523 O O . TRP A 1 187 ? -10.094 8.406 16.058 1.00 56.41 187 TRP A O 1
ATOM 1533 N N . ILE A 1 188 ? -10.322 9.319 14.012 1.00 58.28 188 ILE A N 1
ATOM 1534 C CA . ILE A 1 188 ? -11.634 9.913 14.266 1.00 58.28 188 ILE A CA 1
ATOM 1535 C C . ILE A 1 188 ? -12.632 8.798 14.608 1.00 58.28 188 ILE A C 1
ATOM 1537 O O . ILE A 1 188 ? -13.307 8.883 15.634 1.00 58.28 188 ILE A O 1
ATOM 1541 N N . ALA A 1 189 ? -12.668 7.713 13.831 1.00 55.78 189 ALA A N 1
ATOM 1542 C CA . ALA A 1 189 ? -13.550 6.572 14.063 1.00 55.78 189 ALA A CA 1
ATOM 1543 C C . ALA A 1 189 ? -13.293 5.888 15.417 1.00 55.78 189 ALA A C 1
ATOM 1545 O O . ALA A 1 189 ? -14.240 5.620 16.156 1.00 55.78 189 ALA A O 1
ATOM 1546 N N . LEU A 1 190 ? -12.031 5.663 15.795 1.00 60.00 190 LEU A N 1
ATOM 1547 C CA . LEU A 1 190 ? -11.652 5.057 17.073 1.00 60.00 190 LEU A CA 1
ATOM 1548 C C . LEU A 1 190 ? -12.004 5.954 18.261 1.00 60.00 190 LEU A C 1
ATOM 1550 O O . LEU A 1 190 ? -12.496 5.446 19.270 1.00 60.00 190 LEU A O 1
ATOM 1554 N N . ILE A 1 191 ? -11.810 7.272 18.152 1.00 63.25 191 ILE A N 1
ATOM 1555 C CA . ILE A 1 191 ? -12.235 8.248 19.168 1.00 63.25 191 ILE A CA 1
ATOM 1556 C C . ILE A 1 191 ? -13.764 8.249 19.293 1.00 63.25 191 ILE A C 1
ATOM 1558 O O . ILE A 1 191 ? -14.298 8.237 20.404 1.00 63.25 191 ILE A O 1
ATOM 1562 N N . PHE A 1 192 ? -14.492 8.209 18.179 1.00 64.56 192 PHE A N 1
ATOM 1563 C CA . PHE A 1 192 ? -15.953 8.149 18.202 1.00 64.56 192 PHE A CA 1
ATOM 1564 C C . PHE A 1 192 ? -16.480 6.837 18.799 1.00 64.56 192 PHE A C 1
ATOM 1566 O O . PHE A 1 192 ? -17.360 6.876 19.661 1.00 64.56 192 PHE A O 1
ATOM 1573 N N . LEU A 1 193 ? -15.915 5.688 18.418 1.00 64.81 193 LEU A N 1
ATOM 1574 C CA . LEU A 1 193 ? -16.262 4.372 18.965 1.00 64.81 193 LEU A CA 1
ATOM 1575 C C . LEU A 1 193 ? -15.999 4.312 20.474 1.00 64.81 193 LEU A C 1
ATOM 1577 O O . LEU A 1 193 ? -16.824 3.843 21.254 1.00 64.81 193 LEU A O 1
ATOM 1581 N N . SER A 1 194 ? -14.865 4.860 20.887 1.00 65.94 194 SER A N 1
ATOM 1582 C CA . SER A 1 194 ? -14.462 5.045 22.275 1.00 65.94 194 SER A CA 1
ATOM 1583 C C . SER A 1 194 ? -15.495 5.834 23.090 1.00 65.94 194 SER A C 1
ATOM 1585 O O . SER A 1 194 ? -15.958 5.377 24.141 1.00 65.94 194 SER A O 1
ATOM 1587 N N . PHE A 1 195 ? -15.938 6.987 22.580 1.00 67.94 195 PHE A N 1
ATOM 1588 C CA . PHE A 1 195 ? -17.019 7.761 23.195 1.00 67.94 195 PHE A CA 1
ATOM 1589 C C . PHE A 1 195 ? -18.348 6.994 23.219 1.00 67.94 195 PHE A C 1
ATOM 1591 O O . PHE A 1 195 ? -19.074 7.065 24.215 1.00 67.94 195 PHE A O 1
ATOM 1598 N N . ALA A 1 196 ? -18.658 6.235 22.167 1.00 68.94 196 ALA A N 1
ATOM 1599 C CA . ALA A 1 196 ? -19.858 5.409 22.101 1.00 68.94 196 ALA A CA 1
ATOM 1600 C C . ALA A 1 196 ? -19.850 4.301 23.167 1.00 68.94 196 ALA A C 1
ATOM 1602 O O . ALA A 1 196 ? -20.845 4.141 23.872 1.00 68.94 196 ALA A O 1
ATOM 1603 N N . ILE A 1 197 ? -18.733 3.594 23.368 1.00 68.94 197 ILE A N 1
ATOM 1604 C CA . ILE A 1 197 ? -18.596 2.560 24.409 1.00 68.94 197 ILE A CA 1
ATOM 1605 C C . ILE A 1 197 ? -18.782 3.163 25.805 1.00 68.94 197 ILE A C 1
ATOM 1607 O O . ILE A 1 197 ? -19.503 2.596 26.633 1.00 68.94 197 ILE A O 1
ATOM 1611 N N . ILE A 1 198 ? -18.195 4.336 26.064 1.00 72.75 198 ILE A N 1
ATOM 1612 C CA . ILE A 1 198 ? -18.392 5.062 27.324 1.00 72.75 198 ILE A CA 1
ATOM 1613 C C . ILE A 1 198 ? -19.880 5.400 27.503 1.00 72.75 198 ILE A C 1
ATOM 1615 O O . ILE A 1 198 ? -20.467 5.079 28.539 1.00 72.75 198 ILE A O 1
ATOM 1619 N N . LEU A 1 199 ? -20.530 5.977 26.489 1.00 73.94 199 LEU A N 1
ATOM 1620 C CA . LEU A 1 199 ? -21.960 6.298 26.530 1.00 73.94 199 LEU A CA 1
ATOM 1621 C C . LEU A 1 199 ? -22.831 5.059 26.767 1.00 73.94 199 LEU A C 1
ATOM 1623 O O . LEU A 1 199 ? -23.732 5.114 27.605 1.00 73.94 199 LEU A O 1
ATOM 1627 N N . LEU A 1 200 ? -22.554 3.941 26.090 1.00 70.00 200 LEU A N 1
ATOM 1628 C CA . LEU A 1 200 ? -23.247 2.665 26.285 1.00 70.00 200 LEU A CA 1
ATOM 1629 C C . LEU A 1 200 ? -23.089 2.171 27.727 1.00 70.00 200 LEU A C 1
ATOM 1631 O O . LEU A 1 200 ? -24.084 1.842 28.375 1.00 70.00 200 LEU A O 1
ATOM 1635 N N . LYS A 1 201 ? -21.864 2.181 28.267 1.00 74.44 201 LYS A N 1
ATOM 1636 C CA . LYS A 1 201 ? -21.575 1.781 29.652 1.00 74.44 201 LYS A CA 1
ATOM 1637 C C . LYS A 1 201 ? -22.381 2.605 30.655 1.00 74.44 201 LYS A C 1
ATOM 1639 O O . LYS A 1 201 ? -22.995 2.038 31.558 1.00 74.44 201 LYS A O 1
ATOM 1644 N N . TYR A 1 202 ? -22.421 3.925 30.498 1.00 75.88 202 TYR A N 1
ATOM 1645 C CA . TYR A 1 202 ? -23.187 4.793 31.395 1.00 75.88 202 TYR A CA 1
ATOM 1646 C C . TYR A 1 202 ? -24.702 4.665 31.185 1.00 75.88 202 TYR A C 1
ATOM 1648 O O . TYR A 1 202 ? -25.442 4.612 32.168 1.00 75.88 202 TYR A O 1
ATOM 1656 N N . GLY A 1 203 ? -25.175 4.554 29.942 1.00 71.06 203 GLY A N 1
ATOM 1657 C CA . GLY A 1 203 ? -26.592 4.385 29.609 1.00 71.06 203 GLY A CA 1
ATOM 1658 C C . GLY A 1 203 ? -27.171 3.090 30.178 1.00 71.06 203 GLY A C 1
ATOM 1659 O O . GLY A 1 203 ? -28.137 3.119 30.947 1.00 71.06 203 GLY A O 1
ATOM 1660 N N . PHE A 1 204 ? -26.532 1.954 29.893 1.00 71.88 204 PHE A N 1
ATOM 1661 C CA . PHE A 1 204 ? -26.915 0.674 30.487 1.00 71.88 204 PHE A CA 1
ATOM 1662 C C . PHE A 1 204 ? -26.658 0.641 31.997 1.00 71.88 204 PHE A C 1
ATOM 1664 O O . PHE A 1 204 ? -27.467 0.085 32.739 1.00 71.88 204 PHE A O 1
ATOM 1671 N N . GLY A 1 205 ? -25.590 1.279 32.483 1.00 73.50 205 GLY A N 1
ATOM 1672 C CA . GLY A 1 205 ? -25.314 1.404 33.913 1.00 73.50 205 GLY A CA 1
ATOM 1673 C C . GLY A 1 205 ? -26.429 2.128 34.670 1.00 73.50 205 GLY A C 1
ATOM 1674 O O . GLY A 1 205 ? -26.817 1.692 35.757 1.00 73.50 205 GLY A O 1
ATOM 1675 N N . MET A 1 206 ? -27.020 3.170 34.077 1.00 74.31 206 MET A N 1
ATOM 1676 C CA . MET A 1 206 ? -28.208 3.825 34.627 1.00 74.31 206 MET A CA 1
ATOM 1677 C C . MET A 1 206 ? -29.428 2.900 34.623 1.00 74.31 206 MET A C 1
ATOM 1679 O O . MET A 1 206 ? -30.159 2.891 35.617 1.00 74.31 206 MET A O 1
ATOM 1683 N N . MET A 1 207 ? -29.659 2.127 33.553 1.00 73.75 207 MET A N 1
ATOM 1684 C CA . MET A 1 207 ? -30.773 1.163 33.477 1.00 73.75 207 MET A CA 1
ATOM 1685 C C . MET A 1 207 ? -30.644 0.052 34.527 1.00 73.75 207 MET A C 1
ATOM 1687 O O . MET A 1 207 ? -31.623 -0.310 35.180 1.00 73.75 207 MET A O 1
ATOM 1691 N N . LEU A 1 208 ? -29.421 -0.435 34.744 1.00 75.12 208 LEU A N 1
ATOM 1692 C CA . LEU A 1 208 ? -29.085 -1.478 35.716 1.00 75.12 208 LEU A CA 1
ATOM 1693 C C . LEU A 1 208 ? -28.884 -0.946 37.145 1.00 75.12 208 LEU A C 1
ATOM 1695 O O . LEU A 1 208 ? -28.614 -1.728 38.055 1.00 75.12 208 LEU A O 1
ATOM 1699 N N . LYS A 1 209 ? -29.044 0.369 37.360 1.00 79.25 209 LYS A N 1
ATOM 1700 C CA . LYS A 1 209 ? -28.882 1.054 38.655 1.00 79.25 209 LYS A CA 1
ATOM 1701 C C . LYS A 1 209 ? -27.513 0.806 39.307 1.00 79.25 209 LYS A C 1
ATOM 1703 O O . LYS A 1 209 ? -27.422 0.638 40.526 1.00 79.25 209 LYS A O 1
ATOM 1708 N N . ILE A 1 210 ? -26.448 0.812 38.505 1.00 77.31 210 ILE A N 1
ATOM 1709 C CA . ILE A 1 210 ? -25.072 0.659 38.988 1.00 77.31 210 ILE A CA 1
ATOM 1710 C C . ILE A 1 210 ? -24.697 1.870 39.851 1.00 77.31 210 ILE A C 1
ATOM 1712 O O . ILE A 1 210 ? -24.755 3.017 39.407 1.00 77.31 210 ILE A O 1
ATOM 1716 N N . LYS A 1 211 ? -24.297 1.619 41.101 1.00 80.00 211 LYS A N 1
ATOM 1717 C CA . LYS A 1 211 ? -23.813 2.646 42.027 1.00 80.00 211 LYS A CA 1
ATOM 1718 C C . LYS A 1 211 ? -22.287 2.742 41.969 1.00 80.00 211 LYS A C 1
ATOM 1720 O O . LYS A 1 211 ? -21.581 1.775 42.255 1.00 80.00 211 LYS A O 1
ATOM 1725 N N . TYR A 1 212 ? -21.783 3.939 41.696 1.00 75.25 212 TYR A N 1
ATOM 1726 C CA . TYR A 1 212 ? -20.350 4.241 41.673 1.00 75.25 212 TYR A CA 1
ATOM 1727 C C . TYR A 1 212 ? -19.860 4.726 43.044 1.00 75.25 212 TYR A C 1
ATOM 1729 O O . TYR A 1 212 ? -20.624 5.312 43.817 1.00 75.25 212 TYR A O 1
ATOM 1737 N N . VAL A 1 213 ? -18.590 4.464 43.361 1.00 76.81 213 VAL A N 1
ATOM 1738 C CA . VAL A 1 213 ? -17.913 5.005 44.553 1.00 76.81 213 VAL A CA 1
ATOM 1739 C C . VAL A 1 213 ? -17.690 6.505 44.371 1.00 76.81 213 VAL A C 1
ATOM 1741 O O . VAL A 1 213 ? -18.094 7.292 45.220 1.00 76.81 213 VAL A O 1
ATOM 1744 N N . ASN A 1 214 ? -17.124 6.893 43.226 1.00 76.56 214 ASN A N 1
ATOM 1745 C CA . ASN A 1 214 ? -17.016 8.276 42.781 1.00 76.56 214 ASN A CA 1
ATOM 1746 C C . ASN A 1 214 ? -17.273 8.327 41.260 1.00 76.56 214 ASN A C 1
ATOM 1748 O O . ASN A 1 214 ? -16.452 7.817 40.492 1.00 76.56 214 ASN A O 1
ATOM 1752 N N . PRO A 1 215 ? -18.402 8.903 40.807 1.00 71.38 215 PRO A N 1
ATOM 1753 C CA . PRO A 1 215 ? -18.766 8.913 39.391 1.00 71.38 215 PRO A CA 1
ATOM 1754 C C . PRO A 1 215 ? -17.788 9.722 38.526 1.00 71.38 215 PRO A C 1
ATOM 1756 O O . PRO A 1 215 ? -17.497 9.301 37.408 1.00 71.38 215 PRO A O 1
ATOM 1759 N N . ASN A 1 216 ? -17.220 10.813 39.056 1.00 74.62 216 ASN A N 1
ATOM 1760 C CA . ASN A 1 216 ? -16.249 11.641 38.332 1.00 74.62 216 ASN A CA 1
ATOM 1761 C C . ASN A 1 216 ? -14.924 10.895 38.137 1.00 74.62 216 ASN A C 1
ATOM 1763 O O . ASN A 1 216 ? -14.355 10.919 37.052 1.00 74.62 216 ASN A O 1
ATOM 1767 N N . LEU A 1 217 ? -14.461 10.180 39.168 1.00 73.00 217 LEU A N 1
ATOM 1768 C CA . LEU A 1 217 ? -13.239 9.375 39.079 1.00 73.00 217 LEU A CA 1
ATOM 1769 C C . LEU A 1 217 ? -13.399 8.213 38.090 1.00 73.00 217 LEU A C 1
ATOM 1771 O O . LEU A 1 217 ? -12.493 7.959 37.305 1.00 73.00 217 LEU A O 1
ATOM 1775 N N . SER A 1 218 ? -14.558 7.539 38.090 1.00 72.56 218 SER A N 1
ATOM 1776 C CA . SER A 1 218 ? -14.854 6.481 37.112 1.00 72.56 218 SER A CA 1
ATOM 1777 C C . SER A 1 218 ? -14.771 7.002 35.680 1.00 72.56 218 SER A C 1
ATOM 1779 O O . SER A 1 218 ? -14.222 6.320 34.823 1.00 72.56 218 SER A O 1
ATOM 1781 N N . TRP A 1 219 ? -15.291 8.208 35.438 1.00 74.44 219 TRP A N 1
ATOM 1782 C CA . TRP A 1 219 ? -15.289 8.814 34.110 1.00 74.44 219 TRP A CA 1
ATOM 1783 C C . TRP A 1 219 ? -13.872 9.165 33.650 1.00 74.44 219 TRP A C 1
ATOM 1785 O O . TRP A 1 219 ? -13.493 8.830 32.533 1.00 74.44 219 TRP A O 1
ATOM 1795 N N . ILE A 1 220 ? -13.059 9.757 34.532 1.00 76.88 220 ILE A N 1
ATOM 1796 C CA . ILE A 1 220 ? -11.652 10.074 34.241 1.00 76.88 220 ILE A CA 1
ATOM 1797 C C . ILE A 1 220 ? -10.862 8.801 33.911 1.00 76.88 220 ILE A C 1
ATOM 1799 O O . ILE A 1 220 ? -10.120 8.779 32.933 1.00 76.88 220 ILE A O 1
ATOM 1803 N N . ILE A 1 221 ? -11.042 7.735 34.698 1.00 75.31 221 ILE A N 1
ATOM 1804 C CA . ILE A 1 221 ? -10.388 6.441 34.459 1.00 75.31 221 ILE A CA 1
ATOM 1805 C C . ILE A 1 221 ? -10.791 5.875 33.095 1.00 75.31 221 ILE A C 1
ATOM 1807 O O . ILE A 1 221 ? -9.924 5.432 32.345 1.00 75.31 221 ILE A O 1
ATOM 1811 N N . ASP A 1 222 ? -12.083 5.909 32.764 1.00 74.00 222 ASP A N 1
ATOM 1812 C CA . ASP A 1 222 ? -12.574 5.423 31.476 1.00 74.00 222 ASP A CA 1
ATOM 1813 C C . ASP A 1 222 ? -11.967 6.213 30.311 1.00 74.00 222 ASP A C 1
ATOM 1815 O O . ASP A 1 222 ? -11.500 5.598 29.358 1.00 74.00 222 ASP A O 1
ATOM 1819 N N . VAL A 1 223 ? -11.896 7.545 30.400 1.00 76.31 223 VAL A N 1
ATOM 1820 C CA . VAL A 1 223 ? -11.280 8.393 29.364 1.00 76.31 223 VAL A CA 1
ATOM 1821 C C . VAL A 1 223 ? -9.786 8.104 29.210 1.00 76.31 223 VAL A C 1
ATOM 1823 O O . VAL A 1 223 ? -9.326 7.919 28.086 1.00 76.31 223 VAL A O 1
ATOM 1826 N N . ILE A 1 224 ? -9.029 8.033 30.311 1.00 78.06 224 ILE A N 1
ATOM 1827 C CA . ILE A 1 224 ? -7.578 7.778 30.270 1.00 78.06 224 ILE A CA 1
ATOM 1828 C C . ILE A 1 224 ? -7.292 6.425 29.628 1.00 78.06 224 ILE A C 1
ATOM 1830 O O . ILE A 1 224 ? -6.473 6.344 28.716 1.00 78.06 224 ILE A O 1
ATOM 1834 N N . LEU A 1 225 ? -7.982 5.378 30.083 1.00 74.62 225 LEU A N 1
ATOM 1835 C CA . LEU A 1 225 ? -7.809 4.033 29.547 1.00 74.62 225 LEU A CA 1
ATOM 1836 C C . LEU A 1 225 ? -8.138 4.022 28.057 1.00 74.62 225 LEU A C 1
ATOM 1838 O O . LEU A 1 225 ? -7.327 3.609 27.239 1.00 74.62 225 LEU A O 1
ATOM 1842 N N . THR A 1 226 ? -9.282 4.572 27.686 1.00 71.31 226 THR A N 1
ATOM 1843 C CA . THR A 1 226 ? -9.690 4.664 26.288 1.00 71.31 226 THR A CA 1
ATOM 1844 C C . THR A 1 226 ? -8.623 5.356 25.428 1.00 71.31 226 THR A C 1
ATOM 1846 O O . THR A 1 226 ? -8.182 4.786 24.436 1.00 71.31 226 THR A O 1
ATOM 1849 N N . MET A 1 227 ? -8.099 6.510 25.853 1.00 70.88 227 MET A N 1
ATOM 1850 C CA . MET A 1 227 ? -7.020 7.210 25.140 1.00 70.88 227 MET A CA 1
ATOM 1851 C C . MET A 1 227 ? -5.717 6.401 25.069 1.00 70.88 227 MET A C 1
ATOM 1853 O O . MET A 1 227 ? -5.061 6.392 24.030 1.00 70.88 227 MET A O 1
ATOM 1857 N N . SER A 1 228 ? -5.343 5.691 26.139 1.00 71.56 228 SER A N 1
ATOM 1858 C CA . SER A 1 228 ? -4.176 4.797 26.131 1.00 71.56 228 SER A CA 1
ATOM 1859 C C . SER A 1 228 ? -4.341 3.630 25.156 1.00 71.56 228 SER A C 1
ATOM 1861 O O . SER A 1 228 ? -3.368 3.244 24.517 1.00 71.56 228 SER A O 1
ATOM 1863 N N . CYS A 1 229 ? -5.555 3.092 25.003 1.00 70.88 229 CYS A N 1
ATOM 1864 C CA . CYS A 1 229 ? -5.848 2.054 24.016 1.00 70.88 229 CYS A CA 1
ATOM 1865 C C . CYS A 1 229 ? -5.638 2.578 22.597 1.00 70.88 229 CYS A C 1
ATOM 1867 O O . CYS A 1 229 ? -4.896 1.979 21.826 1.00 70.88 229 CYS A O 1
ATOM 1869 N N . VAL A 1 230 ? -6.220 3.739 22.279 1.00 68.25 230 VAL A N 1
ATOM 1870 C CA . VAL A 1 230 ? -6.083 4.352 20.953 1.00 68.25 230 VAL A CA 1
ATOM 1871 C C . VAL A 1 230 ? -4.610 4.682 20.651 1.00 68.25 230 VAL A C 1
ATOM 1873 O O . VAL A 1 230 ? -4.120 4.367 19.569 1.00 68.25 230 VAL A O 1
ATOM 1876 N N . PHE A 1 231 ? -3.863 5.216 21.623 1.00 68.44 231 PHE A N 1
ATOM 1877 C CA . PHE A 1 231 ? -2.424 5.468 21.476 1.00 68.44 231 PHE A CA 1
ATOM 1878 C C . PHE A 1 231 ? -1.607 4.186 21.242 1.00 68.44 231 PHE A C 1
ATOM 1880 O O . PHE A 1 231 ? -0.678 4.172 20.436 1.00 68.44 231 PHE A O 1
ATOM 1887 N N . LEU A 1 232 ? -1.947 3.096 21.929 1.00 69.88 232 LEU A N 1
ATOM 1888 C CA . LEU A 1 232 ? -1.274 1.812 21.758 1.00 69.88 232 LEU A CA 1
ATOM 1889 C C . LEU A 1 232 ? -1.567 1.204 20.378 1.00 69.88 232 LEU A C 1
ATOM 1891 O O . LEU A 1 232 ? -0.645 0.720 19.727 1.00 69.88 232 LEU A O 1
ATOM 1895 N N . LEU A 1 233 ? -2.815 1.275 19.905 1.00 64.56 233 LEU A N 1
ATOM 1896 C CA . LEU A 1 233 ? -3.183 0.841 18.551 1.00 64.56 233 LEU A CA 1
ATOM 1897 C C . LEU A 1 233 ? -2.409 1.622 17.490 1.00 64.56 233 LEU A C 1
ATOM 1899 O O . LEU A 1 233 ? -1.921 1.024 16.539 1.00 64.56 233 LEU A O 1
ATOM 1903 N N . TYR A 1 234 ? -2.228 2.929 17.686 1.00 62.19 234 TYR A N 1
ATOM 1904 C CA . TYR A 1 234 ? -1.376 3.739 16.820 1.00 62.19 234 TYR A CA 1
ATOM 1905 C C . TYR A 1 234 ? 0.071 3.270 16.812 1.00 62.19 234 TYR A C 1
ATOM 1907 O O . TYR A 1 234 ? 0.664 3.120 15.746 1.00 62.19 234 TYR A O 1
ATOM 1915 N N . TYR A 1 235 ? 0.647 3.037 17.989 1.00 63.41 235 TYR A N 1
ATOM 1916 C CA . TYR A 1 235 ? 2.024 2.573 18.070 1.00 63.41 235 TYR A CA 1
ATOM 1917 C C . TYR A 1 235 ? 2.193 1.237 17.338 1.00 63.41 235 TYR A C 1
ATOM 1919 O O . TYR A 1 235 ? 3.112 1.093 16.544 1.00 63.41 235 TYR A O 1
ATOM 1927 N N . LEU A 1 236 ? 1.268 0.295 17.538 1.00 60.72 236 LEU A N 1
ATOM 1928 C CA . LEU A 1 236 ? 1.290 -1.020 16.891 1.00 60.72 236 LEU A CA 1
ATOM 1929 C C . LEU A 1 236 ? 1.067 -0.939 15.380 1.00 60.72 236 LEU A C 1
ATOM 1931 O O . LEU A 1 236 ? 1.693 -1.689 14.640 1.00 60.72 236 LEU A O 1
ATOM 1935 N N . TYR A 1 237 ? 0.217 -0.020 14.922 1.00 52.94 237 TYR A N 1
ATOM 1936 C CA . TYR A 1 237 ? -0.035 0.187 13.499 1.00 52.94 237 TYR A CA 1
ATOM 1937 C C . TYR A 1 237 ? 1.212 0.683 12.752 1.00 52.94 237 TYR A C 1
ATOM 1939 O O . TYR A 1 237 ? 1.481 0.234 11.643 1.00 52.94 237 TYR A O 1
ATOM 1947 N N . ASN A 1 238 ? 2.021 1.534 13.392 1.00 54.09 238 ASN A N 1
ATOM 1948 C CA . ASN A 1 238 ? 3.281 2.038 12.833 1.00 54.09 238 ASN A CA 1
ATOM 1949 C C . ASN A 1 238 ? 4.463 1.058 12.958 1.00 54.09 238 ASN A C 1
ATOM 1951 O O . ASN A 1 238 ? 5.576 1.410 12.568 1.00 54.09 238 ASN A O 1
ATOM 1955 N N . VAL A 1 239 ? 4.267 -0.145 13.512 1.00 54.41 239 VAL A N 1
ATOM 1956 C CA . VAL A 1 239 ? 5.305 -1.184 13.561 1.00 54.41 239 VAL A CA 1
ATOM 1957 C C . VAL A 1 239 ? 5.064 -2.169 12.407 1.00 54.41 239 VAL A C 1
ATOM 1959 O O . VAL A 1 239 ? 4.205 -3.042 12.531 1.00 54.41 239 VAL A O 1
ATOM 1962 N N . PRO A 1 240 ? 5.837 -2.094 11.306 1.00 44.44 240 PRO A N 1
ATOM 1963 C CA . PRO A 1 240 ? 5.560 -2.805 10.048 1.00 44.44 240 PRO A CA 1
ATOM 1964 C C . PRO A 1 240 ? 5.705 -4.341 10.105 1.00 44.44 240 PRO A C 1
ATOM 1966 O O . PRO A 1 240 ? 5.590 -5.008 9.087 1.00 44.44 240 PRO A O 1
ATOM 1969 N N . GLN A 1 241 ? 5.977 -4.931 11.274 1.00 45.72 241 GLN A N 1
ATOM 1970 C CA . GLN A 1 241 ? 6.253 -6.368 11.430 1.00 45.72 241 GLN A CA 1
ATOM 1971 C C . GLN A 1 241 ? 5.187 -7.144 12.218 1.00 45.72 241 GLN A C 1
ATOM 1973 O O . GLN A 1 241 ? 5.343 -8.345 12.447 1.00 45.72 241 GLN A O 1
ATOM 1978 N N . ILE A 1 242 ? 4.108 -6.498 12.666 1.00 47.16 242 ILE A N 1
ATOM 1979 C CA . ILE A 1 242 ? 3.073 -7.166 13.463 1.00 47.16 242 ILE A CA 1
ATOM 1980 C C . ILE A 1 242 ? 1.970 -7.663 12.527 1.00 47.16 242 ILE A C 1
ATOM 1982 O O . ILE A 1 242 ? 1.252 -6.866 11.941 1.00 47.16 242 ILE A O 1
ATOM 1986 N N . ARG A 1 243 ? 1.789 -8.990 12.426 1.00 49.06 243 ARG A N 1
ATOM 1987 C CA . ARG A 1 243 ? 0.588 -9.581 11.809 1.00 49.06 243 ARG A CA 1
ATOM 1988 C C . ARG A 1 243 ? -0.655 -9.034 12.519 1.00 49.06 243 ARG A C 1
ATOM 1990 O O . ARG A 1 243 ? -0.858 -9.292 13.714 1.00 49.06 243 ARG A O 1
ATOM 1997 N N . TYR A 1 244 ? -1.438 -8.258 11.775 1.00 53.53 244 TYR A N 1
ATOM 1998 C CA . TYR A 1 244 ? -2.471 -7.367 12.299 1.00 53.53 244 TYR A CA 1
ATOM 1999 C C . TYR A 1 244 ? -3.690 -8.100 12.881 1.00 53.53 244 TYR A C 1
ATOM 2001 O O . TYR A 1 244 ? -4.319 -7.579 13.800 1.00 53.53 244 TYR A O 1
ATOM 2009 N N . ASP A 1 245 ? -3.964 -9.334 12.456 1.00 52.22 245 ASP A N 1
ATOM 2010 C CA . ASP A 1 245 ? -5.265 -9.969 12.715 1.00 52.22 245 ASP A CA 1
ATOM 2011 C C . ASP A 1 245 ? -5.439 -10.425 14.175 1.00 52.22 245 ASP A C 1
ATOM 2013 O O . ASP A 1 245 ? -6.321 -9.961 14.895 1.00 52.22 245 ASP A O 1
ATOM 2017 N N . PHE A 1 246 ? -4.562 -11.299 14.678 1.00 51.44 246 PHE A N 1
ATOM 2018 C CA . PHE A 1 246 ? -4.726 -11.872 16.025 1.00 51.44 246 PHE A CA 1
ATOM 2019 C C . PHE A 1 246 ? -4.157 -10.991 17.142 1.00 51.44 246 PHE A C 1
ATOM 2021 O O . PHE A 1 246 ? -4.662 -10.997 18.270 1.00 51.44 246 PHE A O 1
ATOM 2028 N N . THR A 1 247 ? -3.119 -10.211 16.840 1.00 59.28 247 THR A N 1
ATOM 2029 C CA . THR A 1 247 ? -2.416 -9.393 17.837 1.00 59.28 247 THR A CA 1
ATOM 2030 C C . THR A 1 247 ? -3.281 -8.214 18.289 1.00 59.28 247 THR A C 1
ATOM 2032 O O . THR A 1 247 ? -3.368 -7.942 19.487 1.00 59.28 247 THR A O 1
ATOM 2035 N N . MET A 1 248 ? -3.997 -7.566 17.360 1.00 58.56 248 MET A N 1
ATOM 2036 C CA . MET A 1 248 ? -4.891 -6.442 17.667 1.00 58.56 248 MET A CA 1
ATOM 2037 C C . MET A 1 248 ? -6.102 -6.884 18.494 1.00 58.56 248 MET A C 1
ATOM 2039 O O . MET A 1 248 ? -6.419 -6.254 19.504 1.00 58.56 248 MET A O 1
ATOM 2043 N N . ILE A 1 249 ? -6.734 -8.009 18.138 1.00 58.62 249 ILE A N 1
ATOM 2044 C CA . ILE A 1 249 ? -7.861 -8.582 18.894 1.00 58.62 249 ILE A CA 1
ATOM 2045 C C . ILE A 1 249 ? -7.426 -8.957 20.320 1.00 58.62 249 ILE A C 1
ATOM 2047 O O . ILE A 1 249 ? -8.124 -8.641 21.292 1.00 58.62 249 ILE A O 1
ATOM 2051 N N . GLY A 1 250 ? -6.259 -9.593 20.471 1.00 63.66 250 GLY A N 1
ATOM 2052 C CA . GLY A 1 250 ? -5.712 -9.964 21.778 1.00 63.66 250 GLY A CA 1
ATOM 2053 C C . GLY A 1 250 ? -5.437 -8.747 22.664 1.00 63.66 250 GLY A C 1
ATOM 2054 O O . GLY A 1 250 ? -5.820 -8.722 23.835 1.00 63.66 250 GLY A O 1
ATOM 2055 N N . ILE A 1 251 ? -4.845 -7.701 22.094 1.00 67.12 251 ILE A N 1
ATOM 2056 C CA . ILE A 1 251 ? -4.513 -6.464 22.805 1.00 67.12 251 ILE A CA 1
ATOM 2057 C C . ILE A 1 251 ? -5.770 -5.691 23.215 1.00 67.12 251 ILE A C 1
ATOM 2059 O O . ILE A 1 251 ? -5.884 -5.296 24.377 1.00 67.12 251 ILE A O 1
ATOM 2063 N N . MET A 1 252 ? -6.750 -5.554 22.318 1.00 65.12 252 MET A N 1
ATOM 2064 C CA . MET A 1 252 ? -8.059 -4.969 22.636 1.00 65.12 252 MET A CA 1
ATOM 2065 C C . MET A 1 252 ? -8.759 -5.731 23.768 1.00 65.12 252 MET A C 1
ATOM 2067 O O . MET A 1 252 ? -9.327 -5.126 24.678 1.00 65.12 252 MET A O 1
ATOM 2071 N N . THR A 1 253 ? -8.663 -7.063 23.760 1.00 64.81 253 THR A N 1
ATOM 2072 C CA . THR A 1 253 ? -9.243 -7.923 24.801 1.00 64.81 253 THR A CA 1
ATOM 2073 C C . THR A 1 253 ? -8.568 -7.713 26.157 1.00 64.81 253 THR A C 1
ATOM 2075 O O . THR A 1 253 ? -9.256 -7.550 27.168 1.00 64.81 253 THR A O 1
ATOM 2078 N N . ILE A 1 254 ? -7.231 -7.662 26.201 1.00 71.50 254 ILE A N 1
ATOM 2079 C CA . ILE A 1 254 ? -6.472 -7.367 27.429 1.00 71.50 254 ILE A CA 1
ATOM 2080 C C . ILE A 1 254 ? -6.845 -5.982 27.959 1.00 71.50 254 ILE A C 1
ATOM 2082 O O . ILE A 1 254 ? -7.063 -5.810 29.160 1.00 71.50 254 ILE A O 1
ATOM 2086 N N . PHE A 1 255 ? -6.971 -5.003 27.070 1.00 71.81 255 PHE A N 1
ATOM 2087 C CA . PHE A 1 255 ? -7.317 -3.642 27.443 1.00 71.81 255 PHE A CA 1
ATOM 2088 C C . PHE A 1 255 ? -8.720 -3.552 28.061 1.00 71.81 255 PHE A C 1
ATOM 2090 O O . PHE A 1 255 ? -8.910 -2.959 29.128 1.00 71.81 255 PHE A O 1
ATOM 2097 N N . PHE A 1 256 ? -9.691 -4.232 27.450 1.00 68.06 256 PHE A N 1
ATOM 2098 C CA . PHE A 1 256 ? -11.054 -4.339 27.960 1.00 68.06 256 PHE A CA 1
ATOM 2099 C C . PHE A 1 256 ? -11.108 -5.040 29.330 1.00 68.06 256 PHE A C 1
ATOM 2101 O O . PHE A 1 256 ? -11.834 -4.609 30.231 1.00 68.06 256 PHE A O 1
ATOM 2108 N N . LEU A 1 257 ? -10.288 -6.078 29.533 1.00 71.44 257 LEU A N 1
ATOM 2109 C CA . LEU A 1 257 ? -10.136 -6.761 30.822 1.00 71.44 257 LEU A CA 1
ATOM 2110 C C . LEU A 1 257 ? -9.543 -5.846 31.899 1.00 71.44 257 LEU A C 1
ATOM 2112 O O . LEU A 1 257 ? -10.048 -5.826 33.023 1.00 71.44 257 LEU A O 1
ATOM 2116 N N . ILE A 1 258 ? -8.516 -5.058 31.575 1.00 75.12 258 ILE A N 1
ATOM 2117 C CA . ILE A 1 258 ? -7.920 -4.084 32.504 1.00 75.12 258 ILE A CA 1
ATOM 2118 C C . ILE A 1 258 ? -8.963 -3.037 32.910 1.00 75.12 258 ILE A C 1
ATOM 2120 O O . ILE A 1 258 ? -9.138 -2.766 34.102 1.00 75.12 258 ILE A O 1
ATOM 2124 N N . GLN A 1 259 ? -9.714 -2.500 31.947 1.00 71.50 259 GLN A N 1
ATOM 2125 C CA . GLN A 1 259 ? -10.782 -1.537 32.216 1.00 71.50 259 GLN A CA 1
ATOM 2126 C C . GLN A 1 259 ? -11.895 -2.135 33.086 1.00 71.50 259 GLN A C 1
ATOM 2128 O O . GLN A 1 259 ? -12.383 -1.477 34.013 1.00 71.50 259 GLN A O 1
ATOM 2133 N N . PHE A 1 260 ? -12.259 -3.398 32.853 1.00 72.25 260 PHE A N 1
ATOM 2134 C CA . PHE A 1 260 ? -13.197 -4.124 33.703 1.00 72.25 260 PHE A CA 1
ATOM 2135 C C . PHE A 1 260 ? -12.678 -4.291 35.134 1.00 72.25 260 PHE A C 1
ATOM 2137 O O . PHE A 1 260 ? -13.401 -3.978 36.081 1.00 72.25 260 PHE A O 1
ATOM 2144 N N . LEU A 1 261 ? -11.433 -4.741 35.306 1.00 75.31 261 LEU A N 1
ATOM 2145 C CA . LEU A 1 261 ? -10.832 -4.976 36.621 1.00 75.31 261 LEU A CA 1
ATOM 2146 C C . LEU A 1 261 ? -10.754 -3.680 37.435 1.00 75.31 261 LEU A C 1
ATOM 2148 O O . LEU A 1 261 ? -11.185 -3.649 38.592 1.00 75.31 261 LEU A O 1
ATOM 2152 N N . ILE A 1 262 ? -10.292 -2.588 36.824 1.00 75.81 262 ILE A N 1
ATOM 2153 C CA . ILE A 1 262 ? -10.239 -1.278 37.485 1.00 75.81 262 ILE A CA 1
ATOM 2154 C C . ILE A 1 262 ? -11.658 -0.811 37.842 1.00 75.81 262 ILE A C 1
ATOM 2156 O O . ILE A 1 262 ? -11.909 -0.388 38.974 1.00 75.81 262 ILE A O 1
ATOM 2160 N N . GLY A 1 263 ? -12.624 -0.961 36.931 1.00 68.69 263 GLY A N 1
ATOM 2161 C CA . GLY A 1 263 ? -14.026 -0.632 37.193 1.00 68.69 263 GLY A CA 1
ATOM 2162 C C . GLY A 1 263 ? -14.628 -1.420 38.364 1.00 68.69 263 GLY A C 1
ATOM 2163 O O . GLY A 1 263 ? -15.290 -0.846 39.233 1.00 68.69 263 GLY A O 1
ATOM 2164 N N . TYR A 1 264 ? -14.365 -2.725 38.416 1.00 70.19 264 TYR A N 1
ATOM 2165 C CA . TYR A 1 264 ? -14.909 -3.662 39.400 1.00 70.19 264 TYR A CA 1
ATOM 2166 C C . TYR A 1 264 ? -14.364 -3.437 40.817 1.00 70.19 264 TYR A C 1
ATOM 2168 O O . TYR A 1 264 ? -15.117 -3.506 41.801 1.00 70.19 264 TYR A O 1
ATOM 2176 N N . PHE A 1 265 ? -13.061 -3.165 40.935 1.00 72.62 265 PHE A N 1
ATOM 2177 C CA . PHE A 1 265 ? -12.397 -3.005 42.229 1.00 72.62 265 PHE A CA 1
ATOM 2178 C C . PHE A 1 265 ? -12.396 -1.564 42.742 1.00 72.62 265 PHE A C 1
ATOM 2180 O O . PHE A 1 265 ? -12.572 -1.372 43.946 1.00 72.62 265 PHE A O 1
ATOM 2187 N N . VAL A 1 266 ? -12.236 -0.574 41.859 1.00 69.50 266 VAL A N 1
ATOM 2188 C CA . VAL A 1 266 ? -11.963 0.822 42.244 1.00 69.50 266 VAL A CA 1
ATOM 2189 C C . VAL A 1 266 ? -13.189 1.719 42.074 1.00 69.50 266 VAL A C 1
ATOM 2191 O O . VAL A 1 266 ? -13.481 2.541 42.942 1.00 69.50 266 VAL A O 1
ATOM 2194 N N . ALA A 1 267 ? -13.931 1.573 40.975 1.00 67.19 267 ALA A N 1
ATOM 2195 C CA . ALA A 1 267 ? -14.946 2.557 40.594 1.00 67.19 267 ALA A CA 1
ATOM 2196 C C . ALA A 1 267 ? -16.361 2.254 41.121 1.00 67.19 267 ALA A C 1
ATOM 2198 O O . ALA A 1 267 ? -17.167 3.177 41.275 1.00 67.19 267 ALA A O 1
ATOM 2199 N N . ILE A 1 268 ? -16.692 0.986 41.397 1.00 75.25 268 ILE A N 1
ATOM 2200 C CA . ILE A 1 268 ? -18.075 0.536 41.641 1.00 75.25 268 ILE A CA 1
ATOM 2201 C C . ILE A 1 268 ? -18.278 0.004 43.063 1.00 75.25 268 ILE A C 1
ATOM 2203 O O . ILE A 1 268 ? -17.456 -0.734 43.611 1.00 75.25 268 ILE A O 1
ATOM 2207 N N . LYS A 1 269 ? -19.408 0.379 43.681 1.00 78.31 269 LYS A N 1
ATOM 2208 C CA . LYS A 1 269 ? -19.777 -0.097 45.021 1.00 78.31 269 LYS A CA 1
ATOM 2209 C C . LYS A 1 269 ? -20.027 -1.602 44.994 1.00 78.31 269 LYS A C 1
ATOM 2211 O O . LYS A 1 269 ? -20.596 -2.128 44.040 1.00 78.31 269 LYS A O 1
ATOM 2216 N N . LYS A 1 270 ? -19.677 -2.289 46.087 1.00 77.44 270 LYS A N 1
ATOM 2217 C CA . LYS A 1 270 ? -19.767 -3.757 46.207 1.00 77.44 270 LYS A CA 1
ATOM 2218 C C . LYS A 1 270 ? -21.148 -4.317 45.825 1.00 77.44 270 LYS A C 1
ATOM 2220 O O . LYS A 1 270 ? -21.215 -5.345 45.167 1.00 77.44 270 LYS A O 1
ATOM 2225 N N . GLU A 1 271 ? -22.221 -3.603 46.170 1.00 79.75 271 GLU A N 1
ATOM 2226 C CA . GLU A 1 271 ? -23.618 -3.952 45.854 1.00 79.75 271 GLU A CA 1
ATOM 2227 C C . GLU A 1 271 ? -23.933 -4.009 44.349 1.00 79.75 271 GLU A C 1
ATOM 2229 O O . GLU A 1 271 ? -24.839 -4.728 43.943 1.00 79.75 271 GLU A O 1
ATOM 2234 N N . SER A 1 272 ? -23.191 -3.273 43.516 1.00 79.88 272 SER A N 1
ATOM 2235 C CA . SER A 1 272 ? -23.441 -3.158 42.073 1.00 79.88 272 SER A CA 1
ATOM 2236 C C . SER A 1 272 ? -22.478 -3.971 41.207 1.00 79.88 272 SER A C 1
ATOM 2238 O O . SER A 1 272 ? -22.525 -3.900 39.980 1.00 79.88 272 SER A O 1
ATOM 2240 N N . ARG A 1 273 ? -21.614 -4.783 41.824 1.00 77.94 273 ARG A N 1
ATOM 2241 C CA . ARG A 1 273 ? -20.602 -5.588 41.123 1.00 77.94 273 ARG A CA 1
ATOM 2242 C C . ARG A 1 273 ? -21.200 -6.647 40.196 1.00 77.94 273 ARG A C 1
ATOM 2244 O O . ARG A 1 273 ? -20.727 -6.794 39.076 1.00 77.94 273 ARG A O 1
ATOM 2251 N N . ASN A 1 274 ? -22.279 -7.316 40.604 1.00 78.19 274 ASN A N 1
ATOM 2252 C CA . ASN A 1 274 ? -22.956 -8.297 39.745 1.00 78.19 274 ASN A CA 1
ATOM 2253 C C . ASN A 1 274 ? -23.599 -7.638 38.513 1.00 78.19 274 ASN A C 1
ATOM 2255 O O . ASN A 1 274 ? -23.560 -8.194 37.421 1.00 78.19 274 ASN A O 1
ATOM 2259 N N . GLN A 1 275 ? -24.141 -6.427 38.672 1.00 77.25 275 GLN A N 1
ATOM 2260 C CA . GLN A 1 275 ? -24.707 -5.641 37.568 1.00 77.25 275 GLN A CA 1
ATOM 2261 C C . GLN A 1 275 ? -23.613 -5.179 36.596 1.00 77.25 275 GLN A C 1
ATOM 2263 O O . GLN A 1 275 ? -23.833 -5.173 35.387 1.00 77.25 275 GLN A O 1
ATOM 2268 N N . LEU A 1 276 ? -22.423 -4.849 37.110 1.00 75.31 276 LEU A N 1
ATOM 2269 C CA . LEU A 1 276 ? -21.255 -4.545 36.286 1.00 75.31 276 LEU A CA 1
ATOM 2270 C C . LEU A 1 276 ? -20.789 -5.758 35.478 1.00 75.31 276 LEU A C 1
ATOM 2272 O O . LEU A 1 276 ? -20.512 -5.597 34.300 1.00 75.31 276 LEU A O 1
ATOM 2276 N N . ILE A 1 277 ? -20.729 -6.954 36.075 1.00 74.69 277 ILE A N 1
ATOM 2277 C CA . ILE A 1 277 ? -20.338 -8.179 35.354 1.00 74.69 277 ILE A CA 1
ATOM 2278 C C . ILE A 1 277 ? -21.257 -8.403 34.147 1.00 74.69 277 ILE A C 1
ATOM 2280 O O . ILE A 1 277 ? -20.775 -8.624 33.039 1.00 74.69 277 ILE A O 1
ATOM 2284 N N . ILE A 1 278 ? -22.574 -8.284 34.349 1.00 74.00 278 ILE A N 1
ATOM 2285 C CA . ILE A 1 278 ? -23.570 -8.422 33.276 1.00 74.00 278 ILE A CA 1
ATOM 2286 C C . ILE A 1 278 ? -23.347 -7.362 32.190 1.00 74.00 278 ILE A C 1
ATOM 2288 O O . ILE A 1 278 ? -23.324 -7.689 31.006 1.00 74.00 278 ILE A O 1
ATOM 2292 N N . LEU A 1 279 ? -23.141 -6.102 32.582 1.00 78.25 279 LEU A N 1
ATOM 2293 C CA . LEU A 1 279 ? -22.877 -5.008 31.647 1.00 78.25 279 LEU A CA 1
ATOM 2294 C C . LEU A 1 279 ? -21.601 -5.239 30.828 1.00 78.25 279 LEU A C 1
ATOM 2296 O O . LEU A 1 279 ? -21.600 -5.059 29.614 1.00 78.25 279 LEU A O 1
ATOM 2300 N N . THR A 1 280 ? -20.518 -5.645 31.483 1.00 71.50 280 THR A N 1
ATOM 2301 C CA . THR A 1 280 ? -19.242 -5.932 30.829 1.00 71.50 280 THR A CA 1
ATOM 2302 C C . THR A 1 280 ? -19.370 -7.090 29.857 1.00 71.50 280 THR A C 1
ATOM 2304 O O . THR A 1 280 ? -18.829 -6.999 28.763 1.00 71.50 280 THR A O 1
ATOM 2307 N N . PHE A 1 281 ? -20.115 -8.138 30.208 1.00 72.44 281 PHE A N 1
ATOM 2308 C CA . PHE A 1 281 ? -20.373 -9.250 29.298 1.00 72.44 281 PHE A CA 1
ATOM 2309 C C . PHE A 1 281 ? -21.135 -8.795 28.044 1.00 72.44 281 PHE A C 1
ATOM 2311 O O . PHE A 1 281 ? -20.726 -9.114 26.933 1.00 72.44 281 PHE A O 1
ATOM 2318 N N . ILE A 1 282 ? -22.187 -7.983 28.204 1.00 72.19 282 ILE A N 1
ATOM 2319 C CA . ILE A 1 282 ? -22.950 -7.419 27.076 1.00 72.19 282 ILE A CA 1
ATOM 2320 C C . ILE A 1 282 ? -22.049 -6.568 26.172 1.00 72.19 282 ILE A C 1
ATOM 2322 O O . ILE A 1 282 ? -22.061 -6.738 24.955 1.00 72.19 282 ILE A O 1
ATOM 2326 N N . LEU A 1 283 ? -21.253 -5.669 26.762 1.00 70.75 283 LEU A N 1
ATOM 2327 C CA . LEU A 1 283 ? -20.329 -4.809 26.019 1.00 70.75 283 LEU A CA 1
ATOM 2328 C C . LEU A 1 283 ? -19.240 -5.624 25.311 1.00 70.75 283 LEU A C 1
ATOM 2330 O O . LEU A 1 283 ? -18.937 -5.346 24.157 1.00 70.75 283 LEU A O 1
ATOM 2334 N N . TYR A 1 284 ? -18.693 -6.648 25.969 1.00 69.56 284 TYR A N 1
ATOM 2335 C CA . TYR A 1 284 ? -17.697 -7.540 25.382 1.00 69.56 284 TYR A CA 1
ATOM 2336 C C . TYR A 1 284 ? -18.254 -8.274 24.163 1.00 69.56 284 TYR A C 1
ATOM 2338 O O . TYR A 1 284 ? -17.627 -8.254 23.107 1.00 69.56 284 TYR A O 1
ATOM 2346 N N . VAL A 1 285 ? -19.445 -8.871 24.280 1.00 68.75 285 VAL A N 1
ATOM 2347 C CA . VAL A 1 285 ? -20.110 -9.569 23.170 1.00 68.75 285 VAL A CA 1
ATOM 2348 C C . VAL A 1 285 ? -20.395 -8.608 22.016 1.00 68.75 285 VAL A C 1
ATOM 2350 O O . VAL A 1 285 ? -20.120 -8.949 20.873 1.00 68.75 285 VAL A O 1
ATOM 2353 N N . LEU A 1 286 ? -20.882 -7.395 22.288 1.00 66.44 286 LEU A N 1
ATOM 2354 C CA . LEU A 1 286 ? -21.120 -6.380 21.254 1.00 66.44 286 LEU A CA 1
ATOM 2355 C C . LEU A 1 286 ? -19.836 -5.984 20.517 1.00 66.44 286 LEU A C 1
ATOM 2357 O O . LEU A 1 286 ? -19.821 -5.977 19.288 1.00 66.44 286 LEU A O 1
ATOM 2361 N N . VAL A 1 287 ? -18.763 -5.679 21.250 1.00 66.38 287 VAL A N 1
ATOM 2362 C CA . VAL A 1 287 ? -17.481 -5.264 20.661 1.00 66.38 287 VAL A CA 1
ATOM 2363 C C . VAL A 1 287 ? -16.860 -6.407 19.861 1.00 66.38 287 VAL A C 1
ATOM 2365 O O . VAL A 1 287 ? -16.478 -6.206 18.714 1.00 66.38 287 VAL A O 1
ATOM 2368 N N . THR A 1 288 ? -16.812 -7.618 20.419 1.00 60.62 288 THR A N 1
ATOM 2369 C CA . THR A 1 288 ? -16.244 -8.787 19.726 1.00 60.62 288 THR A CA 1
ATOM 2370 C C . THR A 1 288 ? -17.060 -9.204 18.508 1.00 60.62 288 THR A C 1
ATOM 2372 O O . THR A 1 288 ? -16.468 -9.479 17.473 1.00 60.62 288 THR A O 1
ATOM 2375 N N . SER A 1 289 ? -18.395 -9.185 18.581 1.00 57.78 289 SER A N 1
ATOM 2376 C CA . SER A 1 289 ? -19.259 -9.489 17.426 1.00 57.78 289 SER A CA 1
ATOM 2377 C C . SER A 1 289 ? -19.132 -8.438 16.325 1.00 57.78 289 SER A C 1
ATOM 2379 O O . SER A 1 289 ? -19.177 -8.782 15.151 1.00 57.78 289 SER A O 1
ATOM 2381 N N . SER A 1 290 ? -18.953 -7.165 16.698 1.00 56.22 290 SER A N 1
ATOM 2382 C CA . SER A 1 290 ? -18.707 -6.094 15.729 1.00 56.22 290 SER A CA 1
ATOM 2383 C C . SER A 1 290 ? -17.357 -6.294 15.050 1.00 56.22 290 SER A C 1
ATOM 2385 O O . SER A 1 290 ? -17.293 -6.257 13.833 1.00 56.22 290 SER A O 1
ATOM 2387 N N . LEU A 1 291 ? -16.295 -6.578 15.811 1.00 55.09 291 LEU A N 1
ATOM 2388 C CA . LEU A 1 291 ? -14.965 -6.842 15.254 1.00 55.09 291 LEU A CA 1
ATOM 2389 C C . LEU A 1 291 ? -14.962 -8.072 14.335 1.00 55.09 291 LEU A C 1
ATOM 2391 O O . LEU A 1 291 ? -14.457 -7.980 13.227 1.00 55.09 291 LEU A O 1
ATOM 2395 N N . LEU A 1 292 ? -15.585 -9.181 14.748 1.00 51.84 292 LEU A N 1
ATOM 2396 C CA . LEU A 1 292 ? -15.713 -10.402 13.937 1.00 51.84 292 LEU A CA 1
ATOM 2397 C C . LEU A 1 292 ? -16.553 -10.229 12.665 1.00 51.84 292 LEU A C 1
ATOM 2399 O O . LEU A 1 292 ? -16.500 -11.089 11.804 1.00 51.84 292 LEU A O 1
ATOM 2403 N N . TYR A 1 293 ? -17.364 -9.176 12.556 1.00 46.97 293 TYR A N 1
ATOM 2404 C CA . TYR A 1 293 ? -18.081 -8.860 11.318 1.00 46.97 293 TYR A CA 1
ATOM 2405 C C . TYR A 1 293 ? -17.186 -8.133 10.297 1.00 46.97 293 TYR A C 1
ATOM 2407 O O . TYR A 1 293 ? -17.488 -8.147 9.107 1.00 46.97 293 TYR A O 1
ATOM 2415 N N . TYR A 1 294 ? -16.110 -7.480 10.753 1.00 44.69 294 TYR A N 1
ATOM 2416 C CA . TYR A 1 294 ? -15.162 -6.761 9.891 1.00 44.69 294 TYR A CA 1
ATOM 2417 C C . TYR A 1 294 ? -13.971 -7.608 9.425 1.00 44.69 294 TYR A C 1
ATOM 2419 O O . TYR A 1 294 ? -13.311 -7.198 8.473 1.00 44.69 294 TYR A O 1
ATOM 2427 N N . PHE A 1 295 ? -13.702 -8.738 10.083 1.00 37.72 295 PHE A N 1
ATOM 2428 C CA . PHE A 1 295 ? -12.697 -9.732 9.688 1.00 37.72 295 PHE A CA 1
ATOM 2429 C C . PHE A 1 295 ? -13.369 -10.919 8.996 1.00 37.72 295 PHE A C 1
ATOM 2431 O O . PHE A 1 295 ? -12.767 -11.454 8.042 1.00 37.72 295 PHE A O 1
#

Secondary structure (DSSP, 8-state):
-HHHHHHHHHHHHHHHHHHTTS------GGGG--SEEEEETT--SSS----S-EEEEEEEGGGS-TTTB-SS--HHHHHH-TTGGG-GGGG-SSEEEHHHHBTTEEEEEETTEEEEEETT-GGGG--EEEEEEE-TT--EEEEPPPEE---TTSSTT----EEEETTTTEEEETHHHHHHHHHHHHHHHHHHHHHHHHHHHHHHHHHTTPPBS-HHHHHHHHHHHHHHHHHHHHHHHT-TTS-HHHHHHHHHHHHHHHHHHHIIIIIB-GGGHHHHHHHHHHHHHHHHHHHHHH-

Sequence (295 aa):
MLYRRLITIFILVMSFFLLGILKVNALSWEDSLGGIPVIITNCLSNGSDEQDIHVELMVLKSDFSNDELSTTINENYKNTYPEYASYTHLQTDDEISYYAYVKEASMSRYECAYEYATNLDHEKQITYVRFIIFTSDGEVLATSPQYEHVHADHFSVVDGFYYADLNAYTIDNDRTLVFNMLLIILWIALIFLSFAIILLKYGFGMMLKIKYVNPNLSWIIDVILTMSCVFLLYYLYNVPQIRYDFTMIGIMTIFFLIQFLIGYFVAIKKESRNQLIILTFILYVLVTSSLLYYF

Foldseek 3Di:
DVLVVLVVVLVVVVVVVVVVPPDDDDDDPVLVAAAAKEFEPPFDLPDDDPPLKDKWKKFFPVLDDPVQWDPFFDPVVC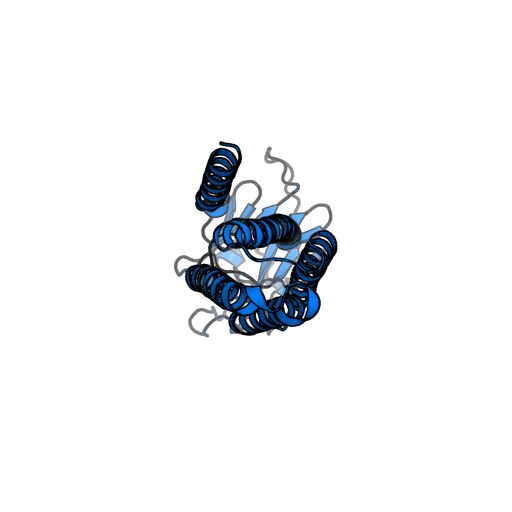VVQVLCVQAPVCVDDGIHTLNGIGPQWDWDDDRGMIGIHHPVSSSQSTQKIKMFMAGSNNHTPDIAPIDGQDDCVPDPDDHKYWYAHNVVRDIDICCVVVVVVVLVVVLVVLVVVLVSLVSLLVSLCVVLVFAWPDPVVLSVLSVVLSVVLSVVVVVVVPPVPDPCQPVNVVSVVVSLVVNLVCCLPPITDPVCNVVSVVSSVVSVCVVVVVSVVVD

Radius of gyration: 27.54 Å; chains: 1; bounding box: 63×40×78 Å